Protein AF-A0A484CEA7-F1 (afdb_monomer_lite)

Secondary structure (DSSP, 8-state):
-HHHHHHHSHHHHHHTTTSB-SS-HHHHHHHHHHHHH-TT-HHHHHHHHHHHHHHHTTSTTGGGS-SEEEEEE-TTSPPEEEE----SSHHHHHHHHHHHHHHTS-HHHHHHHHHHHTSSS--TT----EE--TT-EEEEEETTT--EEPPBHHHHHHH--SS-BS----TT-SHHHHHHHHHHHH-HHHHHHSEES--SSHHHHHHHHHHHHHHHHHHHHHTTT----SPBP---

Foldseek 3Di:
DVVVCCVVFVQCVVPVQAAAALAAPLQVVLVVLCVVPPQQCVVSSLVVLQVVLVVPVVDPCQQSRFFKKKWKDFPPDGIFIFTFGRHPDDLRSLLNLLSNLLPPFAVLLSQLLLQCSVVPPPPVPRHSAWEFDPRMDMWMAGSNVRDTDAAAVSCCRRHVGPPHDPDDDRRSRHRSSRRVRRVVVVPVVRVVPTDGPDDPPHVVSSVVSNVVSVVVSCVSCVVVVRHYPSHHDDGD

Radius of gyration: 17.75 Å; chains: 1; bounding box: 38×54×41 Å

pLDDT: mean 88.85, std 10.94, range [44.12, 98.56]

Sequence (236 aa):
MLDYLKDIYPRPFDHYSSQLPKRSPFSCVLDMIVLLTGEENEEEVKKKVQEITSQLRRGRTRPLISSTICVSQIPNSVRYYGVSMSTAGRIPGRIMVAASCLSSWDSNVAGAVMTYYLNNANIPDFDGTIRLPENVRCEAFNILQGTLLLPCRTCGNMFGLRHPTDQEWPYGNCAEVESLSNLFKNVEEVREQARLIVANNMEDNRQRAERSVQTELRRLLRQHNFTWDGNFFTPQ

Organism: Perca flavescens (NCBI:txid8167)

Structure (mmCIF, N/CA/C/O backbone):
data_AF-A0A484CEA7-F1
#
_entry.id   AF-A0A484CEA7-F1
#
loop_
_atom_site.group_PDB
_atom_site.id
_atom_site.type_symbol
_atom_site.label_atom_id
_atom_site.label_alt_id
_atom_site.label_comp_id
_atom_site.label_asym_id
_atom_site.label_entity_id
_atom_site.label_seq_id
_atom_site.pdbx_PDB_ins_code
_atom_site.Cartn_x
_atom_site.Cartn_y
_atom_site.Cartn_z
_atom_site.occupancy
_atom_site.B_iso_or_equiv
_atom_site.auth_seq_id
_atom_site.auth_comp_id
_atom_site.auth_asym_id
_atom_site.auth_atom_id
_atom_site.pdbx_PDB_model_num
ATOM 1 N N . MET A 1 1 ? -4.984 -28.752 -10.024 1.00 78.88 1 MET A N 1
ATOM 2 C CA . MET A 1 1 ? -5.123 -27.462 -9.304 1.00 78.88 1 MET A CA 1
ATOM 3 C C . MET A 1 1 ? -4.671 -26.294 -10.169 1.00 78.88 1 MET A C 1
ATOM 5 O O . MET A 1 1 ? -5.469 -25.396 -10.364 1.00 78.88 1 MET A O 1
ATOM 9 N N . LEU A 1 2 ? -3.449 -26.305 -10.721 1.00 86.38 2 LEU A N 1
ATOM 10 C CA . LEU A 1 2 ? -2.982 -25.220 -11.595 1.00 86.38 2 LEU A CA 1
ATOM 11 C C . LEU A 1 2 ? -3.832 -25.069 -12.866 1.00 86.38 2 LEU A C 1
ATOM 13 O O . LEU A 1 2 ? -4.241 -23.960 -13.176 1.00 86.38 2 LEU A O 1
ATOM 17 N N . ASP A 1 3 ? -4.146 -26.170 -13.553 1.00 90.75 3 ASP A N 1
ATOM 18 C CA . ASP A 1 3 ? -4.941 -26.109 -14.791 1.00 90.75 3 ASP A CA 1
ATOM 19 C C . ASP A 1 3 ? -6.374 -25.630 -14.536 1.00 90.75 3 ASP A C 1
ATOM 21 O O . ASP A 1 3 ? -6.896 -24.820 -15.285 1.00 90.75 3 ASP A O 1
ATOM 25 N N . TYR A 1 4 ? -6.962 -26.029 -13.406 1.00 93.69 4 TYR A N 1
ATOM 26 C CA . TYR A 1 4 ? -8.255 -25.517 -12.943 1.00 93.69 4 TYR A CA 1
ATOM 27 C C . TYR A 1 4 ? -8.219 -24.004 -12.666 1.00 93.69 4 TYR A C 1
ATOM 29 O O . TYR A 1 4 ? -9.132 -23.280 -13.042 1.00 93.69 4 TYR A O 1
ATOM 37 N N . LEU A 1 5 ? -7.150 -23.497 -12.039 1.00 89.44 5 LEU A N 1
ATOM 38 C CA . LEU A 1 5 ? -6.990 -22.056 -11.821 1.00 89.44 5 LEU A CA 1
ATOM 39 C C . LEU A 1 5 ? -6.771 -21.294 -13.130 1.00 89.44 5 LEU A C 1
ATOM 41 O O . LEU A 1 5 ? -7.248 -20.173 -13.241 1.00 89.44 5 LEU A O 1
ATOM 45 N N . LYS A 1 6 ? -6.068 -21.884 -14.103 1.00 91.00 6 LYS A N 1
ATOM 46 C CA . LYS A 1 6 ? -5.910 -21.308 -15.445 1.00 91.00 6 LYS A CA 1
ATOM 47 C C . LYS A 1 6 ? -7.233 -21.229 -16.192 1.00 91.00 6 LYS A C 1
ATOM 49 O O . LYS A 1 6 ? -7.465 -20.244 -16.874 1.00 91.00 6 LYS A O 1
ATOM 54 N N . ASP A 1 7 ? -8.080 -22.238 -16.042 1.00 91.56 7 ASP A N 1
ATOM 55 C CA . ASP A 1 7 ? -9.397 -22.274 -16.674 1.00 91.56 7 ASP A CA 1
ATOM 56 C C . ASP A 1 7 ? -10.331 -21.195 -16.098 1.00 91.56 7 ASP A C 1
ATOM 58 O O . ASP A 1 7 ? -10.970 -20.453 -16.837 1.00 91.56 7 ASP A O 1
ATOM 62 N N . ILE A 1 8 ? -10.341 -21.033 -14.770 1.00 92.56 8 ILE A N 1
ATOM 63 C CA . ILE A 1 8 ? -11.221 -20.064 -14.092 1.00 92.56 8 ILE A CA 1
ATOM 64 C C . ILE A 1 8 ? -10.665 -18.638 -14.124 1.00 92.56 8 ILE A C 1
ATOM 66 O O . ILE A 1 8 ? -11.421 -17.673 -14.231 1.00 92.56 8 ILE A O 1
ATOM 70 N N . TYR A 1 9 ? -9.346 -18.485 -14.019 1.00 89.50 9 TYR A N 1
ATOM 71 C CA . TYR A 1 9 ? -8.665 -17.194 -13.968 1.00 89.50 9 TYR A CA 1
ATOM 72 C C . TYR A 1 9 ? -7.549 -17.131 -15.016 1.00 89.50 9 TYR A C 1
ATOM 74 O O . TYR A 1 9 ? -6.381 -17.025 -14.642 1.00 89.50 9 TYR A O 1
ATOM 82 N N . PRO A 1 10 ? -7.862 -17.170 -16.324 1.00 90.1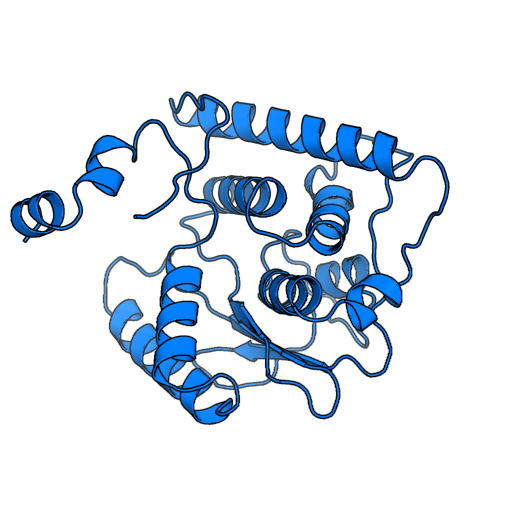2 10 PRO A N 1
ATOM 83 C CA . PRO A 1 10 ? -6.846 -17.247 -17.377 1.00 90.12 10 PRO A CA 1
ATOM 84 C C . PRO A 1 10 ? -5.958 -16.001 -17.435 1.00 90.12 10 PRO A C 1
ATOM 86 O O . PRO A 1 10 ? -4.740 -16.101 -17.556 1.00 90.12 10 PRO A O 1
ATOM 89 N N . ARG A 1 11 ? -6.535 -14.811 -17.228 1.00 90.00 11 ARG A N 1
ATOM 90 C CA . ARG A 1 11 ? -5.837 -13.532 -17.440 1.00 90.00 11 ARG A CA 1
ATOM 91 C C . ARG A 1 11 ? -4.546 -13.348 -16.634 1.00 90.00 11 ARG A C 1
ATOM 93 O O . ARG A 1 11 ? -3.567 -12.896 -17.225 1.00 90.00 11 ARG A O 1
ATOM 100 N N . PRO A 1 12 ? -4.484 -13.654 -15.322 1.00 89.75 12 PRO A N 1
ATOM 101 C CA . PRO A 1 12 ? -3.212 -13.668 -14.606 1.00 89.75 12 PRO A CA 1
ATOM 102 C C . PRO A 1 12 ? -2.142 -14.535 -15.284 1.00 89.75 12 PRO A C 1
ATOM 104 O O . PRO A 1 12 ? -0.986 -14.125 -15.337 1.00 89.75 12 PRO A O 1
ATOM 107 N N . PHE A 1 13 ? -2.506 -15.695 -15.838 1.00 90.44 13 PHE A N 1
ATOM 108 C CA . PHE A 1 13 ? -1.570 -16.588 -16.530 1.00 90.44 13 PHE A CA 1
ATOM 109 C C . PHE A 1 13 ? -1.204 -16.108 -17.937 1.00 90.44 13 PHE A C 1
ATOM 111 O O . PHE A 1 13 ? -0.095 -16.379 -18.386 1.00 90.44 13 PHE A O 1
ATOM 118 N N . ASP A 1 14 ? -2.078 -15.357 -18.598 1.00 90.00 14 ASP A N 1
ATOM 119 C CA . ASP A 1 14 ? -1.782 -14.772 -19.910 1.00 90.00 14 ASP A CA 1
ATOM 120 C C . ASP A 1 14 ? -0.872 -13.539 -19.806 1.00 90.00 14 ASP A C 1
ATOM 122 O O . ASP A 1 14 ? -0.137 -13.215 -20.738 1.00 90.00 14 ASP A O 1
ATOM 126 N N . HIS A 1 15 ? -0.912 -12.834 -18.670 1.00 90.00 15 HIS A N 1
ATOM 127 C CA . HIS A 1 15 ? -0.278 -11.522 -18.522 1.00 90.00 15 HIS A CA 1
ATOM 128 C C . HIS A 1 15 ? 0.873 -11.457 -17.508 1.00 90.00 15 HIS A C 1
ATOM 130 O O . HIS A 1 15 ? 1.551 -10.429 -17.463 1.00 90.00 15 HIS A O 1
ATOM 136 N N . TYR A 1 16 ? 1.149 -12.504 -16.715 1.00 88.19 16 TYR A N 1
ATOM 137 C CA . TYR A 1 16 ? 2.184 -12.441 -15.661 1.00 88.19 16 TYR A CA 1
ATOM 138 C C . TYR A 1 16 ? 3.592 -12.111 -16.176 1.00 88.19 16 TYR A C 1
ATOM 140 O O . TYR A 1 16 ? 4.438 -11.687 -15.391 1.00 88.19 16 TYR A O 1
ATOM 148 N N . SER A 1 17 ? 3.866 -12.327 -17.466 1.00 87.38 17 SER A N 1
ATOM 149 C CA . SER A 1 17 ? 5.155 -12.036 -18.101 1.00 87.38 17 SER A CA 1
ATOM 150 C C . SER A 1 17 ? 5.216 -10.682 -18.816 1.00 87.38 17 SER A C 1
ATOM 152 O O . SER A 1 17 ? 6.280 -10.331 -19.318 1.00 87.38 17 SER A O 1
ATOM 154 N N . SER A 1 18 ? 4.110 -9.933 -18.895 1.00 86.88 18 SER A N 1
ATOM 155 C CA . SER A 1 18 ? 4.044 -8.667 -19.644 1.00 86.88 18 SER A CA 1
ATOM 156 C C . SER A 1 18 ? 3.436 -7.500 -18.863 1.00 86.88 18 SER A C 1
ATOM 158 O O . SER A 1 18 ? 3.807 -6.354 -19.103 1.00 86.88 18 SER A O 1
ATOM 160 N N . GLN A 1 19 ? 2.545 -7.763 -17.903 1.00 91.75 19 GLN A N 1
ATOM 161 C CA . GLN A 1 19 ? 1.882 -6.735 -17.097 1.00 91.75 19 GLN A CA 1
ATOM 162 C C . GLN A 1 19 ? 2.269 -6.843 -15.624 1.00 91.75 19 GLN A C 1
ATOM 164 O O . GLN A 1 19 ? 2.374 -7.935 -15.066 1.00 91.75 19 GLN A O 1
ATOM 169 N N . LEU A 1 20 ? 2.450 -5.692 -14.975 1.00 92.31 20 LEU A N 1
ATOM 170 C CA . LEU A 1 20 ? 2.794 -5.646 -13.555 1.00 92.31 20 LEU A CA 1
ATOM 171 C C . LEU A 1 20 ? 1.555 -5.613 -12.662 1.00 92.31 20 LEU A C 1
ATOM 173 O O . LEU A 1 20 ? 0.608 -4.887 -12.971 1.00 92.31 20 LEU A O 1
ATOM 177 N N . PRO A 1 21 ? 1.563 -6.311 -11.514 1.00 92.06 21 PRO A N 1
ATOM 178 C CA . PRO A 1 21 ? 0.552 -6.093 -10.493 1.00 92.06 21 PRO A CA 1
ATOM 179 C C . PRO A 1 21 ? 0.646 -4.661 -9.948 1.00 92.06 21 PRO A C 1
ATOM 181 O O . PRO A 1 21 ? 1.733 -4.105 -9.802 1.00 92.06 21 PRO A O 1
ATOM 184 N N . LYS A 1 22 ? -0.508 -4.078 -9.614 1.00 92.00 22 LYS A N 1
ATOM 185 C CA . LYS A 1 22 ? -0.603 -2.717 -9.058 1.00 92.00 22 LYS A CA 1
ATOM 186 C C . LYS A 1 22 ? -0.243 -2.638 -7.572 1.00 92.00 22 LYS A C 1
ATOM 188 O O . LYS A 1 22 ? 0.107 -1.576 -7.089 1.00 92.00 22 LYS A O 1
ATOM 193 N N . ARG A 1 23 ? -0.369 -3.752 -6.843 1.00 90.12 23 ARG A N 1
ATOM 194 C CA . ARG A 1 23 ? -0.226 -3.833 -5.380 1.00 90.12 23 ARG A CA 1
ATOM 195 C C . ARG A 1 23 ? 0.172 -5.234 -4.931 1.00 90.12 23 ARG A C 1
ATOM 197 O O . ARG A 1 23 ? 0.165 -6.169 -5.735 1.00 90.12 23 ARG A O 1
ATOM 204 N N . SER A 1 24 ? 0.528 -5.381 -3.656 1.00 90.25 24 SER A N 1
ATOM 205 C CA . SER A 1 24 ? 0.949 -6.672 -3.109 1.00 90.25 24 SER A CA 1
ATOM 206 C C . SER A 1 24 ? -0.204 -7.695 -3.120 1.00 90.25 24 SER A C 1
ATOM 208 O O . SER A 1 24 ? -1.365 -7.309 -2.963 1.00 90.25 24 SER A O 1
ATOM 210 N N . PRO A 1 25 ? 0.072 -9.007 -3.258 1.00 90.06 25 PRO A N 1
ATOM 211 C CA . PRO A 1 25 ? -0.966 -10.031 -3.143 1.00 90.06 25 PRO A CA 1
ATOM 212 C C . PRO A 1 25 ? -1.700 -9.989 -1.797 1.00 90.06 25 PRO A C 1
ATOM 214 O O . PRO A 1 25 ? -2.905 -10.220 -1.745 1.00 90.06 25 PRO A O 1
ATOM 217 N N . PHE A 1 26 ? -0.989 -9.663 -0.713 1.00 94.06 26 PHE A N 1
ATOM 218 C CA . PHE A 1 26 ? -1.575 -9.599 0.623 1.00 94.06 26 PHE A CA 1
ATOM 219 C C . PHE A 1 26 ? -2.547 -8.421 0.779 1.00 94.06 26 PHE A C 1
ATOM 221 O O . PHE A 1 26 ? -3.560 -8.559 1.457 1.00 94.06 26 PHE A O 1
ATOM 228 N N . SER A 1 27 ? -2.307 -7.311 0.076 1.00 95.12 27 SER A N 1
ATOM 229 C CA . SER A 1 27 ? -3.259 -6.199 -0.025 1.00 95.12 27 SER A CA 1
ATOM 230 C C . SER A 1 27 ? -4.588 -6.642 -0.649 1.00 95.12 27 SER A C 1
ATOM 232 O O . SER A 1 27 ? -5.652 -6.281 -0.163 1.00 95.12 27 SER A O 1
ATOM 234 N N . CYS A 1 28 ? -4.561 -7.497 -1.681 1.00 93.44 28 CYS A N 1
ATOM 235 C CA . CYS A 1 28 ? -5.793 -8.063 -2.245 1.00 93.44 28 CYS A CA 1
ATOM 236 C C . CYS A 1 28 ? -6.541 -8.956 -1.243 1.00 93.44 28 CYS A C 1
ATOM 238 O O . CYS A 1 28 ? -7.767 -8.959 -1.224 1.00 93.44 28 CYS A O 1
ATOM 240 N N . VAL A 1 29 ? -5.814 -9.717 -0.419 1.00 94.62 29 VAL A N 1
ATOM 241 C CA . VAL A 1 29 ? -6.416 -10.546 0.638 1.00 94.62 29 VAL A CA 1
ATOM 242 C C . VAL A 1 29 ? -7.063 -9.668 1.711 1.00 94.62 29 VAL A C 1
ATOM 244 O O . VAL A 1 29 ? -8.171 -9.973 2.145 1.00 94.62 29 VAL A O 1
ATOM 247 N N . LEU A 1 30 ? -6.409 -8.571 2.107 1.00 97.50 30 LEU A N 1
ATOM 248 C CA . LEU A 1 30 ? -6.972 -7.605 3.051 1.00 97.50 30 LEU A CA 1
ATOM 249 C C . LEU A 1 30 ? -8.304 -7.044 2.547 1.00 97.50 30 LEU A C 1
ATOM 251 O O . LEU A 1 30 ? -9.278 -7.078 3.292 1.00 97.50 30 LEU A O 1
ATOM 255 N N . ASP A 1 31 ? -8.370 -6.607 1.289 1.00 96.00 31 ASP A N 1
ATOM 256 C CA . ASP A 1 31 ? -9.612 -6.106 0.690 1.00 96.00 31 ASP A CA 1
ATOM 257 C C . ASP A 1 31 ? -10.746 -7.129 0.766 1.00 96.00 31 ASP A C 1
ATOM 259 O O . ASP A 1 31 ? -11.865 -6.784 1.132 1.00 96.00 31 ASP A O 1
ATOM 263 N N . MET A 1 32 ? -10.465 -8.399 0.453 1.00 96.56 32 MET A N 1
ATOM 264 C CA . MET A 1 32 ? -11.467 -9.464 0.547 1.00 96.56 32 MET A CA 1
ATOM 265 C C . MET A 1 32 ? -11.955 -9.648 1.987 1.00 96.56 32 MET A C 1
ATOM 267 O O . MET A 1 32 ? -13.147 -9.843 2.213 1.00 96.56 32 MET A O 1
ATOM 271 N N . ILE A 1 33 ? -11.051 -9.575 2.968 1.00 98.06 33 ILE A N 1
ATOM 272 C CA . ILE A 1 33 ? -11.410 -9.683 4.386 1.00 98.06 33 ILE A CA 1
ATOM 273 C C . ILE A 1 33 ? -12.284 -8.504 4.809 1.00 98.06 33 ILE A C 1
ATOM 275 O O . ILE A 1 33 ? -13.315 -8.733 5.439 1.00 98.06 33 ILE A O 1
ATOM 279 N N . VAL A 1 34 ? -11.897 -7.274 4.465 1.00 98.00 34 VAL A N 1
ATOM 280 C CA . VAL A 1 34 ? -12.663 -6.060 4.783 1.00 98.00 34 VAL A CA 1
ATOM 281 C C . VAL A 1 34 ? -14.044 -6.130 4.133 1.00 98.00 34 VAL A C 1
ATOM 283 O O . VAL A 1 34 ? -15.042 -5.982 4.831 1.00 98.00 34 VAL A O 1
ATOM 286 N N . LEU A 1 35 ? -14.120 -6.483 2.846 1.00 97.38 35 LEU A N 1
ATOM 287 C CA . LEU A 1 35 ? -15.380 -6.629 2.111 1.00 97.38 35 LEU A CA 1
ATOM 288 C C . LEU A 1 35 ? -16.327 -7.653 2.756 1.00 97.38 35 LEU A C 1
ATOM 290 O O . LEU A 1 35 ? -17.522 -7.405 2.864 1.00 97.38 35 LEU A O 1
ATOM 294 N N . LEU A 1 36 ? -15.805 -8.804 3.190 1.00 97.75 36 LEU A N 1
ATOM 295 C CA . LEU A 1 36 ? -16.607 -9.867 3.810 1.00 97.75 36 LEU A CA 1
ATOM 296 C C . LEU A 1 36 ? -16.971 -9.594 5.275 1.00 97.75 36 LEU A C 1
ATOM 298 O O . LEU A 1 36 ? -17.827 -10.283 5.827 1.00 97.75 36 LEU A O 1
ATOM 302 N N . THR A 1 37 ? -16.274 -8.671 5.935 1.00 98.00 37 THR A N 1
ATOM 303 C CA . THR A 1 37 ? -16.400 -8.445 7.384 1.00 98.00 37 THR A CA 1
ATOM 304 C C . THR A 1 37 ? -17.095 -7.132 7.714 1.00 98.00 37 THR A C 1
ATOM 306 O O . THR A 1 37 ? -17.691 -7.040 8.781 1.00 98.00 37 THR A O 1
ATOM 309 N N . GLY A 1 38 ? -17.048 -6.146 6.823 1.00 97.19 38 GLY A N 1
ATOM 310 C CA . GLY A 1 38 ? -17.449 -4.772 7.106 1.00 97.19 38 GLY A CA 1
ATOM 311 C C . GLY A 1 38 ? -16.269 -3.954 7.629 1.00 97.19 38 GLY A C 1
ATOM 312 O O . GLY A 1 38 ? -15.537 -4.373 8.530 1.00 97.19 38 GLY A O 1
ATOM 313 N N . GLU A 1 39 ? -16.077 -2.777 7.043 1.00 96.12 39 GLU A N 1
ATOM 314 C CA . GLU A 1 39 ? -15.002 -1.830 7.362 1.00 96.12 39 GLU A CA 1
ATOM 315 C C . GLU A 1 39 ? -15.170 -1.158 8.733 1.00 96.12 39 GLU A C 1
ATOM 317 O O . GLU A 1 39 ? -14.237 -0.599 9.302 1.00 96.12 39 GLU A O 1
ATOM 322 N N . GLU A 1 40 ? -16.351 -1.243 9.329 1.00 95.69 40 GLU A N 1
ATOM 323 C 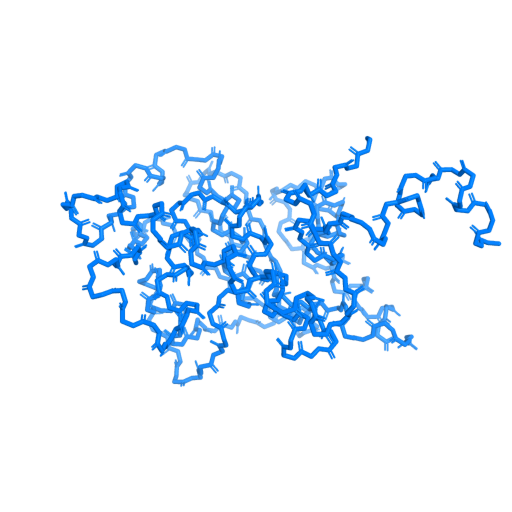CA . GLU A 1 40 ? -16.622 -0.790 10.686 1.00 95.69 40 GLU A CA 1
ATOM 324 C C . GLU A 1 40 ? -16.110 -1.763 11.768 1.00 95.69 40 GLU A C 1
ATOM 326 O O . GLU A 1 40 ? -15.899 -1.351 12.914 1.00 95.69 40 GLU A O 1
ATOM 331 N N . ASN A 1 41 ? -15.843 -3.025 11.416 1.00 96.69 41 ASN A N 1
ATOM 332 C CA . ASN A 1 41 ? -15.558 -4.114 12.356 1.00 96.69 41 ASN A CA 1
ATOM 333 C C . ASN A 1 41 ? -14.047 -4.342 12.563 1.00 96.69 41 ASN A C 1
ATOM 335 O O . ASN A 1 41 ? -13.523 -5.427 12.313 1.00 96.69 41 ASN A O 1
ATOM 339 N N . GLU A 1 42 ? -13.334 -3.313 13.043 1.00 97.12 42 GLU A N 1
ATOM 340 C CA . GLU A 1 42 ? -11.860 -3.281 13.159 1.00 97.12 42 GLU A CA 1
ATOM 341 C C . GLU A 1 42 ? -11.233 -4.514 13.810 1.00 97.12 42 GLU A C 1
ATOM 343 O O . GLU A 1 42 ? -10.297 -5.091 13.255 1.00 97.12 42 GLU A O 1
ATOM 348 N N . GLU A 1 43 ? -11.750 -4.932 14.961 1.00 97.56 43 GLU A N 1
ATOM 349 C CA . GLU A 1 43 ? -11.180 -6.053 15.709 1.00 97.56 43 GLU A CA 1
ATOM 350 C C . GLU A 1 43 ? -11.405 -7.395 15.002 1.00 97.56 43 GLU A C 1
ATOM 352 O O . GLU A 1 43 ? -10.508 -8.238 14.976 1.00 97.56 43 GLU A O 1
ATOM 357 N N . GLU A 1 44 ? -12.549 -7.575 14.337 1.00 98.00 44 GLU A N 1
ATOM 358 C CA . GLU A 1 44 ? -12.827 -8.788 13.564 1.00 98.00 44 GLU A CA 1
ATOM 359 C C . GLU A 1 44 ? -11.989 -8.834 12.275 1.00 98.00 44 GLU A C 1
ATOM 361 O O . GLU A 1 44 ? -11.457 -9.888 11.923 1.00 98.00 44 GLU A O 1
ATOM 366 N N . VAL A 1 45 ? -11.783 -7.690 11.606 1.00 98.38 45 VAL A N 1
ATOM 367 C CA . VAL A 1 45 ? -10.861 -7.584 10.461 1.00 98.38 45 VAL A CA 1
ATOM 368 C C . VAL A 1 45 ? -9.441 -7.960 10.888 1.00 98.38 45 VAL A C 1
ATOM 370 O O . VAL A 1 45 ? -8.824 -8.827 10.264 1.00 98.38 45 VAL A O 1
ATOM 373 N N . LYS A 1 46 ? -8.924 -7.369 11.977 1.00 98.19 46 LYS A N 1
ATOM 374 C CA . LYS A 1 46 ? -7.589 -7.693 12.511 1.00 98.19 46 LYS A CA 1
ATOM 375 C C . LYS A 1 46 ? -7.461 -9.180 12.839 1.00 98.19 46 LYS A C 1
ATOM 377 O O . LYS A 1 46 ? -6.476 -9.808 12.445 1.00 98.19 46 LYS A O 1
ATOM 382 N N . LYS A 1 47 ? -8.468 -9.758 13.498 1.00 97.94 47 LYS A N 1
ATOM 383 C CA . LYS A 1 47 ? -8.500 -11.178 13.860 1.00 97.94 47 LYS A CA 1
ATOM 384 C C . LYS A 1 47 ? -8.464 -12.087 12.628 1.00 97.94 47 LYS A C 1
ATOM 386 O O . LYS A 1 47 ? -7.619 -12.976 12.556 1.00 97.94 47 LYS A O 1
ATOM 391 N N . LYS A 1 48 ? -9.294 -11.838 11.610 1.00 97.81 48 LYS A N 1
ATOM 392 C CA . LYS A 1 48 ? -9.284 -12.633 10.366 1.00 97.81 48 LYS A CA 1
ATOM 393 C C . LYS A 1 48 ? -7.966 -12.512 9.600 1.00 97.81 48 LYS A C 1
ATOM 395 O O . LYS A 1 48 ? -7.453 -13.513 9.093 1.00 97.81 48 LYS A O 1
ATOM 400 N N . VAL A 1 49 ? -7.372 -11.315 9.553 1.00 97.19 49 VAL A N 1
ATOM 401 C CA . VAL A 1 49 ? -6.035 -11.110 8.965 1.00 97.19 49 VAL A CA 1
ATOM 402 C C . VAL A 1 49 ? -4.982 -11.925 9.724 1.00 97.19 49 VAL A C 1
ATOM 404 O O . VAL A 1 49 ? -4.148 -12.585 9.097 1.00 97.19 49 VAL A O 1
ATOM 407 N N . GLN A 1 50 ? -5.032 -11.942 11.059 1.00 96.56 50 GLN A N 1
ATOM 408 C CA . GLN A 1 50 ? -4.137 -12.732 11.911 1.00 96.56 50 GLN A CA 1
ATOM 409 C C . GLN A 1 50 ? -4.303 -14.243 11.692 1.00 96.56 50 GLN A C 1
ATOM 411 O O . GLN A 1 50 ? -3.304 -14.964 11.582 1.00 96.56 50 GLN A O 1
ATOM 416 N N . GLU A 1 51 ? -5.540 -14.734 11.599 1.00 94.81 51 GLU A N 1
ATOM 417 C CA . GLU A 1 51 ? -5.855 -16.145 11.358 1.00 94.81 51 GLU A CA 1
ATOM 418 C C . GLU A 1 51 ? -5.305 -16.615 10.007 1.00 94.81 51 GLU A C 1
ATOM 420 O O . GLU A 1 51 ? -4.550 -17.592 9.951 1.00 94.81 51 GLU A O 1
ATOM 425 N N . ILE A 1 52 ? -5.593 -15.879 8.928 1.00 93.00 52 ILE A N 1
ATOM 426 C CA . ILE A 1 52 ? -5.083 -16.183 7.583 1.00 93.00 52 ILE A CA 1
ATOM 427 C C . ILE A 1 52 ? -3.552 -16.123 7.562 1.00 93.00 52 ILE A C 1
ATOM 429 O O . ILE A 1 52 ? -2.896 -17.041 7.064 1.00 93.00 52 ILE A O 1
ATOM 433 N N . THR A 1 53 ? -2.957 -15.097 8.171 1.00 92.62 53 THR A N 1
ATOM 434 C CA . THR A 1 53 ? -1.496 -14.957 8.286 1.00 92.62 53 THR A CA 1
ATOM 435 C C . THR A 1 53 ? -0.865 -16.157 8.990 1.00 92.62 53 THR A C 1
ATOM 437 O O . THR A 1 53 ? 0.149 -16.696 8.534 1.00 92.62 53 THR A O 1
ATOM 440 N N . SER A 1 54 ? -1.478 -16.619 10.080 1.00 90.81 54 SER A N 1
ATOM 441 C CA . SER A 1 54 ? -0.997 -17.761 10.861 1.00 90.81 54 SER A CA 1
ATOM 442 C C . SER A 1 54 ? -1.055 -19.069 10.071 1.00 90.81 54 SER A C 1
ATOM 444 O O . SER A 1 54 ? -0.149 -19.899 10.187 1.00 90.81 54 SER A O 1
ATOM 446 N N . GLN A 1 55 ? -2.078 -19.244 9.232 1.00 87.88 55 GLN A N 1
ATOM 447 C CA . GLN A 1 55 ? -2.195 -20.395 8.336 1.00 87.88 55 GLN A CA 1
ATOM 448 C C . GLN A 1 55 ? -1.149 -20.339 7.214 1.00 87.88 55 GLN A C 1
ATOM 450 O O . GLN A 1 55 ? -0.435 -21.317 6.984 1.00 87.88 55 GLN A O 1
ATOM 455 N N . LEU A 1 56 ? -0.984 -19.179 6.569 1.00 85.50 56 LEU A N 1
ATOM 456 C CA . LEU A 1 56 ? -0.061 -19.002 5.446 1.00 85.50 56 LEU A CA 1
ATOM 457 C C . LEU A 1 56 ? 1.419 -19.135 5.853 1.00 85.50 56 LEU A C 1
ATOM 459 O O . LEU A 1 56 ? 2.216 -19.688 5.093 1.00 85.50 56 LEU A O 1
ATOM 463 N N . ARG A 1 57 ? 1.816 -18.709 7.066 1.00 78.31 57 ARG A N 1
ATOM 464 C CA . ARG A 1 57 ? 3.219 -18.820 7.542 1.00 78.31 57 ARG A CA 1
ATOM 465 C C . ARG A 1 57 ? 3.727 -20.256 7.687 1.00 78.31 57 ARG A C 1
ATOM 467 O O . ARG A 1 57 ? 4.948 -20.462 7.735 1.00 78.31 57 ARG A O 1
ATOM 474 N N . ARG A 1 58 ? 2.822 -21.236 7.747 1.00 70.69 58 ARG A N 1
ATOM 475 C CA . ARG A 1 58 ? 3.157 -22.668 7.766 1.00 70.69 58 ARG A CA 1
ATOM 476 C C . ARG A 1 58 ? 3.670 -23.165 6.403 1.00 70.69 58 ARG A C 1
ATOM 478 O O . ARG A 1 58 ? 4.258 -24.238 6.346 1.00 70.69 58 ARG A O 1
ATOM 485 N N . GLY A 1 59 ? 3.504 -22.382 5.330 1.00 67.06 59 GLY A N 1
ATOM 486 C CA . GLY A 1 59 ? 3.970 -22.691 3.975 1.00 67.06 59 GLY A CA 1
ATOM 487 C C . GLY A 1 59 ? 5.234 -21.938 3.527 1.00 67.06 59 GLY A C 1
ATOM 488 O O . GLY A 1 59 ? 5.893 -21.236 4.296 1.00 67.06 59 GLY A O 1
ATOM 489 N N . ARG A 1 60 ? 5.572 -22.069 2.234 1.00 67.69 60 ARG A N 1
ATOM 490 C CA . ARG A 1 60 ? 6.725 -21.405 1.580 1.00 67.69 60 ARG A CA 1
ATOM 491 C C . ARG A 1 60 ? 6.456 -19.950 1.154 1.00 67.69 60 ARG A C 1
ATOM 493 O O . ARG A 1 60 ? 7.351 -19.293 0.637 1.00 67.69 60 ARG A O 1
ATOM 500 N N . THR A 1 61 ? 5.252 -19.427 1.383 1.00 68.62 61 THR A N 1
ATOM 501 C CA . THR A 1 61 ? 4.793 -18.094 0.940 1.00 68.62 61 THR A CA 1
ATOM 502 C C . THR A 1 61 ? 5.176 -16.957 1.884 1.00 68.62 61 THR A C 1
ATOM 504 O O . THR A 1 61 ? 4.754 -15.827 1.671 1.00 68.62 61 THR A O 1
ATOM 507 N N . ARG A 1 62 ? 6.005 -17.225 2.904 1.00 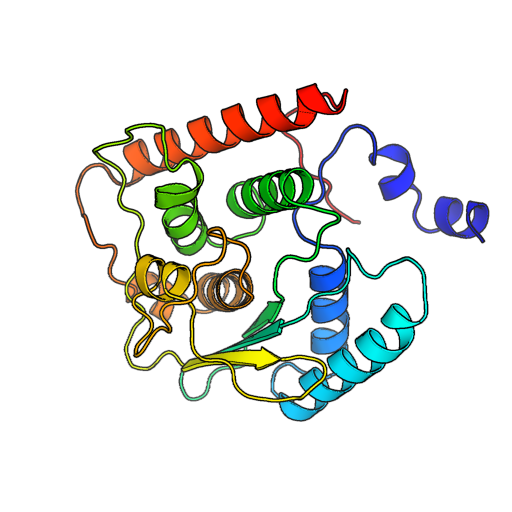76.00 62 ARG A N 1
ATOM 508 C CA . ARG A 1 62 ? 6.428 -16.250 3.927 1.00 76.00 62 ARG A CA 1
ATOM 509 C C . ARG A 1 62 ? 6.795 -14.859 3.399 1.00 76.00 62 ARG A C 1
ATOM 511 O O . ARG A 1 62 ? 6.421 -13.903 4.068 1.00 76.00 62 ARG A O 1
ATOM 518 N N . PRO A 1 63 ? 7.475 -14.704 2.247 1.00 80.75 63 PRO A N 1
ATOM 519 C CA . PRO A 1 63 ? 7.835 -13.374 1.778 1.00 80.75 63 PRO A CA 1
ATOM 520 C C . PRO A 1 63 ? 6.665 -12.548 1.225 1.00 80.75 63 PRO A C 1
ATOM 522 O O . PRO A 1 63 ? 6.824 -11.351 1.052 1.00 80.75 63 PRO A O 1
ATOM 525 N N . LEU A 1 64 ? 5.509 -13.155 0.945 1.00 86.69 64 LEU A N 1
ATOM 526 C CA . LEU A 1 64 ? 4.303 -12.490 0.424 1.00 86.69 64 LEU A CA 1
ATOM 527 C C . LEU A 1 64 ? 3.247 -12.251 1.513 1.00 86.69 64 LEU A C 1
ATOM 529 O O . LEU A 1 64 ? 2.077 -12.036 1.212 1.00 86.69 64 LEU A O 1
ATOM 533 N N . ILE A 1 65 ? 3.644 -12.374 2.779 1.00 90.56 65 ILE A N 1
ATOM 534 C CA . ILE A 1 65 ? 2.771 -12.201 3.934 1.00 90.56 65 ILE A CA 1
ATOM 535 C C . ILE A 1 65 ? 3.208 -10.936 4.657 1.00 90.56 65 ILE A C 1
ATOM 537 O O . ILE A 1 65 ? 4.364 -10.821 5.073 1.00 90.56 65 ILE A O 1
ATOM 541 N N . SER A 1 66 ? 2.291 -9.987 4.804 1.00 93.75 66 SER A N 1
ATOM 542 C CA . SER A 1 66 ? 2.567 -8.746 5.520 1.00 93.75 66 SER A CA 1
ATOM 543 C C . SER A 1 66 ? 2.706 -9.000 7.017 1.00 93.75 66 SER A C 1
ATOM 545 O O . SER A 1 66 ? 2.097 -9.907 7.584 1.00 93.75 66 SER A O 1
ATOM 547 N N . SER A 1 67 ? 3.546 -8.202 7.669 1.00 94.38 67 SER A N 1
ATOM 548 C CA . SER A 1 67 ? 3.766 -8.268 9.120 1.00 94.38 67 SER A CA 1
ATOM 549 C C . SER A 1 67 ? 2.885 -7.296 9.894 1.00 94.38 67 SER A C 1
ATOM 551 O O . SER A 1 67 ? 2.689 -7.466 11.097 1.00 94.38 67 SER A O 1
ATOM 553 N N . THR A 1 68 ? 2.405 -6.260 9.212 1.00 97.25 68 THR A N 1
ATOM 554 C CA . THR A 1 68 ? 1.786 -5.089 9.819 1.00 97.25 68 THR A CA 1
ATOM 555 C C . THR A 1 68 ? 0.520 -4.738 9.060 1.00 97.25 68 THR A C 1
ATOM 557 O O . THR A 1 68 ? 0.514 -4.771 7.829 1.00 97.25 68 THR A O 1
ATOM 560 N N . ILE A 1 69 ? -0.523 -4.385 9.801 1.00 98.38 69 ILE A N 1
ATOM 561 C CA . ILE A 1 69 ? -1.761 -3.787 9.301 1.00 98.38 69 ILE A CA 1
ATOM 562 C C . ILE A 1 69 ? -1.861 -2.375 9.874 1.00 98.38 69 ILE A C 1
ATOM 564 O O . ILE A 1 69 ? -1.480 -2.158 11.019 1.00 98.38 69 ILE A O 1
ATOM 568 N N . CYS A 1 70 ? -2.342 -1.417 9.098 1.00 98.56 70 CYS A N 1
ATOM 569 C CA . CYS A 1 70 ? -2.637 -0.069 9.558 1.00 98.56 70 CYS A CA 1
ATOM 570 C C . CYS A 1 70 ? -4.113 0.241 9.336 1.00 98.56 70 CYS A C 1
ATOM 572 O O . CYS A 1 70 ? -4.719 -0.267 8.391 1.00 98.56 70 CYS A O 1
ATOM 574 N N . VAL A 1 71 ? -4.665 1.040 10.246 1.00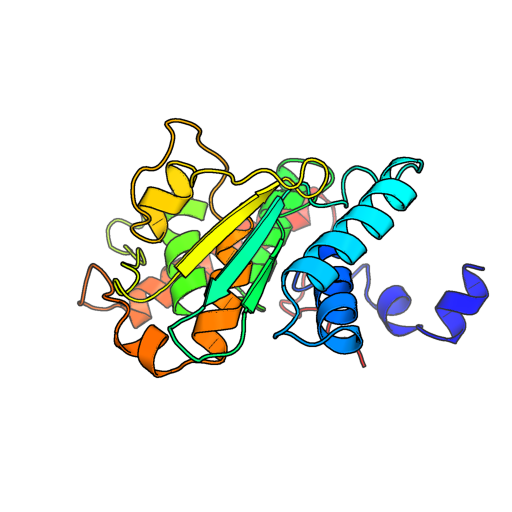 98.38 71 VAL A N 1
ATOM 575 C CA . VAL A 1 71 ? -6.032 1.542 10.207 1.00 98.38 71 VAL A CA 1
ATOM 576 C C . VAL A 1 71 ? -5.986 3.064 10.251 1.00 98.38 71 VAL A C 1
ATOM 578 O O . VAL A 1 71 ? -5.420 3.650 11.180 1.00 98.38 71 VAL A O 1
ATOM 581 N N . SER A 1 72 ? -6.593 3.701 9.254 1.00 98.06 72 SER A N 1
ATOM 582 C CA . SER A 1 72 ? -6.744 5.150 9.165 1.00 98.06 72 SER A CA 1
ATOM 583 C C . SER A 1 72 ? -8.215 5.547 9.162 1.00 98.06 72 SER A C 1
ATOM 585 O O . SER A 1 72 ? -9.046 4.869 8.559 1.00 98.06 72 SER A O 1
ATOM 587 N N . GLN A 1 73 ? -8.552 6.636 9.849 1.00 96.94 73 GLN A N 1
ATOM 588 C CA . GLN A 1 73 ? -9.941 7.055 10.044 1.00 96.94 73 GLN A CA 1
ATOM 589 C C . GLN A 1 73 ? -10.012 8.534 10.451 1.00 96.94 73 GLN A C 1
ATOM 591 O O . GLN A 1 73 ? -9.160 9.005 11.203 1.00 96.94 73 GLN A O 1
ATOM 596 N N . ILE A 1 74 ? -11.057 9.248 10.020 1.00 94.75 74 ILE A N 1
ATOM 597 C CA . ILE A 1 74 ? -11.500 10.505 10.656 1.00 94.75 74 ILE A CA 1
ATOM 598 C C . ILE A 1 74 ? -12.715 10.251 11.563 1.00 94.75 74 ILE A C 1
ATOM 600 O O . ILE A 1 74 ? -13.427 9.261 11.349 1.00 94.75 74 ILE A O 1
ATOM 604 N N . PRO A 1 75 ? -13.008 11.110 12.556 1.00 92.56 75 PRO A N 1
ATOM 605 C CA . PRO A 1 75 ? -14.118 10.893 13.475 1.00 92.56 75 PRO A CA 1
ATOM 606 C C . PRO A 1 75 ? -15.430 10.649 12.724 1.00 92.56 75 PRO A C 1
ATOM 608 O O . PRO A 1 75 ? -15.766 11.384 11.802 1.00 92.56 75 PRO A O 1
ATOM 611 N N . ASN A 1 76 ? -16.165 9.611 13.127 1.00 87.50 76 ASN A N 1
ATOM 612 C CA . ASN A 1 76 ? -17.451 9.209 12.538 1.00 87.50 76 ASN A CA 1
ATOM 613 C C . ASN A 1 76 ? -17.412 8.763 11.061 1.00 87.50 76 ASN A C 1
ATOM 615 O O . ASN A 1 76 ? -18.470 8.590 10.463 1.00 87.50 76 ASN A O 1
ATOM 619 N N . SER A 1 77 ? -16.231 8.542 10.475 1.00 92.25 77 SER A N 1
ATOM 620 C CA . SER A 1 77 ? -16.103 7.878 9.169 1.00 92.25 77 SER A CA 1
ATOM 621 C C . SER A 1 77 ? -15.898 6.373 9.311 1.00 92.25 77 SER A C 1
ATOM 623 O O . SER A 1 77 ? -15.648 5.853 10.401 1.00 92.25 77 SER A O 1
ATOM 625 N N . VAL A 1 78 ? -15.977 5.678 8.186 1.00 94.62 78 VAL A N 1
ATOM 626 C CA . VAL A 1 78 ? -15.554 4.284 8.050 1.00 94.62 78 VAL A CA 1
ATOM 627 C C . VAL A 1 78 ? -14.034 4.162 8.202 1.00 94.62 78 VAL A C 1
ATOM 629 O O . VAL A 1 78 ? -13.314 5.164 8.221 1.00 94.62 78 VAL A O 1
ATOM 632 N N . ARG A 1 79 ? -13.523 2.940 8.361 1.00 97.44 79 ARG A N 1
ATOM 633 C CA . ARG A 1 79 ? -12.085 2.714 8.540 1.00 97.44 79 ARG A CA 1
ATOM 634 C C . ARG A 1 79 ? -11.450 2.276 7.239 1.00 97.44 79 ARG A C 1
ATOM 636 O O . ARG A 1 79 ? -11.952 1.398 6.549 1.00 97.44 79 ARG A O 1
ATOM 643 N N . TYR A 1 80 ? -10.290 2.842 6.965 1.00 98.25 80 TYR A N 1
ATOM 644 C CA . TYR A 1 80 ? -9.482 2.498 5.811 1.00 98.25 80 TYR A CA 1
ATOM 645 C C . TYR A 1 80 ? -8.312 1.655 6.276 1.00 98.25 80 TYR A C 1
ATOM 647 O O . TYR A 1 80 ? -7.655 1.987 7.259 1.00 98.25 80 TYR A O 1
ATOM 655 N N . TYR A 1 81 ? -8.079 0.548 5.582 1.00 98.50 81 TYR A N 1
ATOM 656 C CA . TYR A 1 81 ? -7.067 -0.426 5.958 1.00 98.50 81 TYR A CA 1
ATOM 657 C C . TYR A 1 81 ? -5.924 -0.424 4.952 1.00 98.50 81 TYR A C 1
ATOM 659 O O . TYR A 1 81 ? -6.120 -0.182 3.759 1.00 98.50 81 TYR A O 1
ATOM 667 N N . GLY A 1 82 ? -4.732 -0.747 5.435 1.00 98.12 82 GLY A N 1
ATOM 668 C CA . GLY A 1 82 ? -3.569 -1.030 4.605 1.00 98.12 82 GLY A CA 1
ATOM 669 C C . GLY A 1 82 ? -2.656 -2.047 5.263 1.00 98.12 82 GLY A C 1
ATOM 670 O O . GLY A 1 82 ? -2.722 -2.264 6.473 1.00 98.12 82 GLY A O 1
ATOM 671 N N . VAL A 1 83 ? -1.793 -2.686 4.481 1.00 97.56 83 VAL A N 1
ATOM 672 C CA . VAL A 1 83 ? -0.814 -3.655 4.988 1.00 97.56 83 VAL A CA 1
ATOM 673 C C . VAL A 1 83 ? 0.593 -3.289 4.549 1.00 97.56 83 VAL A C 1
ATOM 675 O O . VAL A 1 83 ? 0.801 -2.634 3.532 1.00 97.56 83 VAL A O 1
ATOM 678 N N . SER A 1 84 ? 1.590 -3.702 5.334 1.00 96.00 84 SER A N 1
ATOM 679 C CA . SER A 1 84 ? 2.984 -3.469 4.961 1.00 96.00 84 SER A CA 1
ATOM 680 C C . SER A 1 84 ? 3.340 -4.233 3.690 1.00 96.00 84 SER A C 1
ATOM 682 O O . SER A 1 84 ? 2.835 -5.327 3.430 1.00 96.00 84 SER A O 1
ATOM 684 N N . MET A 1 85 ? 4.243 -3.671 2.896 1.00 93.25 85 MET A N 1
ATOM 685 C CA . MET A 1 85 ? 4.700 -4.264 1.649 1.00 93.25 85 MET A CA 1
ATOM 686 C C . MET A 1 85 ? 5.429 -5.585 1.922 1.00 93.25 85 MET A C 1
ATOM 688 O O . MET A 1 85 ? 6.532 -5.602 2.473 1.00 93.25 85 MET A O 1
ATOM 692 N N . SER A 1 86 ? 4.831 -6.699 1.504 1.00 89.00 86 SER A N 1
ATOM 693 C CA . SER A 1 86 ? 5.409 -8.037 1.632 1.00 89.00 86 SER A CA 1
ATOM 694 C C . SER A 1 86 ? 5.949 -8.523 0.293 1.00 89.00 86 SER A C 1
ATOM 696 O O . SER A 1 86 ? 5.212 -8.756 -0.666 1.00 89.00 86 SER A O 1
ATOM 698 N N . THR A 1 87 ? 7.274 -8.641 0.206 1.00 88.81 87 THR A N 1
ATOM 699 C CA . THR A 1 87 ? 7.949 -9.126 -1.001 1.00 88.81 87 THR A CA 1
ATOM 700 C C . THR A 1 87 ? 9.155 -10.012 -0.684 1.00 88.81 87 THR A C 1
ATOM 702 O O . THR A 1 87 ? 9.706 -9.992 0.416 1.00 88.81 87 THR A O 1
ATOM 705 N N . ALA A 1 88 ? 9.617 -10.768 -1.686 1.00 85.69 88 ALA A N 1
ATOM 706 C CA . ALA A 1 88 ? 10.759 -11.687 -1.593 1.00 85.69 88 ALA A CA 1
ATOM 707 C C . ALA A 1 88 ? 12.144 -11.022 -1.478 1.00 85.69 88 ALA A C 1
ATOM 709 O O . ALA A 1 88 ? 13.163 -11.687 -1.653 1.00 85.69 88 ALA A O 1
ATOM 710 N N . GLY A 1 89 ? 12.206 -9.722 -1.187 1.00 86.31 89 GLY A N 1
ATOM 711 C CA . GLY A 1 89 ? 13.455 -9.004 -0.970 1.00 86.31 89 GLY A CA 1
ATOM 712 C C . GLY A 1 89 ? 13.387 -7.551 -1.417 1.00 86.31 89 GLY A C 1
ATOM 713 O O . GLY A 1 89 ? 12.360 -7.048 -1.866 1.00 86.31 89 GLY A O 1
ATOM 714 N N . ARG A 1 90 ? 14.531 -6.868 -1.327 1.00 88.12 90 ARG A N 1
ATOM 715 C CA . ARG A 1 90 ? 14.625 -5.422 -1.565 1.00 88.12 90 ARG A CA 1
ATOM 716 C C . ARG A 1 90 ? 14.209 -5.003 -2.979 1.00 88.12 90 ARG A C 1
ATOM 718 O O . ARG A 1 90 ? 13.495 -4.017 -3.114 1.00 88.12 90 ARG A O 1
ATOM 725 N N . ILE A 1 91 ? 14.658 -5.708 -4.023 1.00 91.00 91 ILE A N 1
ATOM 726 C CA . ILE A 1 91 ? 14.350 -5.337 -5.419 1.00 91.00 91 ILE A CA 1
ATOM 727 C C . ILE A 1 91 ? 12.858 -5.531 -5.734 1.00 91.00 91 ILE A C 1
ATOM 729 O O . ILE A 1 91 ? 12.239 -4.553 -6.153 1.00 91.00 91 ILE A O 1
ATOM 733 N N . PRO A 1 92 ? 12.244 -6.704 -5.469 1.00 91.31 92 PRO A N 1
ATOM 734 C CA . PRO A 1 92 ? 10.796 -6.864 -5.589 1.00 91.31 92 PRO A CA 1
ATOM 735 C C . PRO A 1 92 ? 10.001 -5.823 -4.791 1.00 91.31 92 PRO A C 1
ATOM 737 O O . PRO A 1 92 ? 9.041 -5.271 -5.315 1.00 91.31 92 PRO A O 1
ATOM 740 N N . GLY A 1 93 ? 10.433 -5.490 -3.568 1.00 91.81 93 GLY A N 1
ATOM 741 C CA . GLY A 1 93 ? 9.816 -4.436 -2.757 1.00 91.81 93 GLY A CA 1
ATOM 742 C C . GLY A 1 93 ? 9.826 -3.078 -3.451 1.00 91.81 93 GLY A C 1
ATOM 743 O O . GLY A 1 93 ? 8.789 -2.435 -3.559 1.00 91.81 93 GLY A O 1
ATOM 744 N N . ARG A 1 94 ? 10.975 -2.674 -4.004 1.00 92.94 94 ARG A N 1
ATOM 745 C CA . ARG A 1 94 ? 11.095 -1.424 -4.772 1.00 92.94 94 ARG A CA 1
ATOM 746 C C . ARG A 1 94 ? 10.220 -1.425 -6.027 1.00 92.94 94 ARG A C 1
ATOM 748 O O . ARG A 1 94 ? 9.553 -0.431 -6.286 1.00 92.94 94 ARG A O 1
ATOM 755 N N . ILE A 1 95 ? 10.181 -2.537 -6.767 1.00 94.31 95 ILE A N 1
ATOM 756 C CA . ILE A 1 95 ? 9.295 -2.696 -7.932 1.00 94.31 95 ILE A CA 1
ATOM 757 C C . ILE A 1 95 ? 7.836 -2.496 -7.517 1.00 94.31 95 ILE A C 1
ATOM 759 O O . ILE A 1 95 ? 7.133 -1.719 -8.155 1.00 94.31 95 ILE A O 1
ATOM 763 N N . MET A 1 96 ? 7.399 -3.145 -6.434 1.00 94.50 96 MET A N 1
ATOM 764 C CA . MET A 1 96 ? 6.021 -3.035 -5.962 1.00 94.50 96 MET A CA 1
ATOM 765 C C . MET A 1 96 ? 5.682 -1.637 -5.454 1.00 94.50 96 MET A C 1
ATOM 767 O O . MET A 1 96 ? 4.624 -1.132 -5.796 1.00 94.50 96 MET A O 1
ATOM 771 N N . VAL A 1 97 ? 6.573 -0.978 -4.708 1.00 95.12 97 VAL A N 1
ATOM 772 C CA . VAL A 1 97 ? 6.374 0.418 -4.286 1.00 95.12 97 VAL A CA 1
ATOM 773 C C . VAL A 1 97 ? 6.242 1.341 -5.498 1.00 95.12 97 VAL A C 1
ATOM 775 O O . VAL A 1 97 ? 5.308 2.134 -5.560 1.00 95.12 97 VAL A O 1
ATOM 778 N N . ALA A 1 98 ? 7.128 1.218 -6.492 1.00 95.00 98 ALA A N 1
ATOM 779 C CA . ALA A 1 98 ? 7.045 2.017 -7.712 1.00 95.00 98 ALA A CA 1
ATOM 780 C C . ALA A 1 98 ? 5.756 1.740 -8.501 1.00 95.00 98 ALA A C 1
ATOM 782 O O . ALA A 1 98 ? 5.119 2.679 -8.973 1.00 95.00 98 ALA A O 1
ATOM 783 N N . ALA A 1 99 ? 5.351 0.473 -8.617 1.00 95.44 99 ALA A N 1
ATOM 784 C CA . ALA A 1 99 ? 4.094 0.097 -9.253 1.00 95.44 99 ALA A CA 1
ATOM 785 C C . ALA A 1 99 ? 2.888 0.695 -8.514 1.00 95.44 99 ALA A C 1
ATOM 787 O O . ALA A 1 99 ? 2.021 1.285 -9.158 1.00 95.44 99 ALA A O 1
ATOM 788 N N . SER A 1 100 ? 2.864 0.625 -7.180 1.00 95.88 100 SER A N 1
ATOM 789 C CA . SER A 1 100 ? 1.798 1.210 -6.368 1.00 95.88 100 SER A CA 1
ATOM 790 C C . SER A 1 100 ? 1.726 2.728 -6.526 1.00 95.88 100 SER A C 1
ATOM 792 O O . SER A 1 100 ? 0.644 3.261 -6.761 1.00 95.88 100 SER A O 1
ATOM 794 N N . CYS A 1 101 ? 2.869 3.417 -6.475 1.00 95.00 101 CYS A N 1
ATOM 795 C CA . CYS A 1 101 ? 2.978 4.859 -6.702 1.00 95.00 101 CYS A CA 1
ATOM 796 C C . CYS A 1 101 ? 2.422 5.300 -8.066 1.00 95.00 101 CYS A C 1
ATOM 798 O O . CYS A 1 101 ? 1.788 6.343 -8.158 1.00 95.00 101 CYS A O 1
ATOM 800 N N . LEU A 1 102 ? 2.670 4.520 -9.122 1.00 95.25 102 LEU A N 1
ATOM 801 C CA . LEU A 1 102 ? 2.292 4.853 -10.501 1.00 95.25 102 LEU A CA 1
ATOM 802 C C . LEU A 1 102 ? 0.889 4.371 -10.899 1.00 95.25 102 LEU A C 1
ATOM 804 O O . LEU A 1 102 ? 0.485 4.581 -12.041 1.00 95.25 102 LEU A O 1
ATOM 808 N N . SER A 1 103 ? 0.173 3.659 -10.023 1.00 94.44 103 SER A N 1
ATOM 809 C CA . SER A 1 103 ? -1.088 3.022 -10.420 1.00 94.44 103 SER A CA 1
ATOM 810 C C . SER A 1 103 ? -2.164 2.994 -9.349 1.00 94.44 103 SER A C 1
ATOM 812 O O . SER A 1 103 ? -3.310 3.324 -9.643 1.00 94.44 103 SER A O 1
ATOM 814 N N . SER A 1 104 ? -1.842 2.543 -8.135 1.00 93.38 104 SER A N 1
ATOM 815 C CA . SER A 1 104 ? -2.857 2.249 -7.132 1.00 93.38 104 SER A CA 1
ATOM 816 C C . SER A 1 104 ? -2.960 3.302 -6.059 1.00 93.38 104 SER A C 1
ATOM 818 O O . SER A 1 104 ? -4.035 3.421 -5.500 1.00 93.38 104 SER A O 1
ATOM 820 N N . TRP A 1 105 ? -1.886 3.986 -5.674 1.00 96.00 105 TRP A N 1
ATOM 821 C CA . TRP A 1 105 ? -1.951 4.891 -4.534 1.00 96.00 105 TRP A CA 1
ATOM 822 C C . TRP A 1 105 ? -2.545 6.252 -4.891 1.00 96.00 105 TRP A C 1
ATOM 824 O O . TRP A 1 105 ? -2.410 6.709 -6.022 1.00 96.00 105 TRP A O 1
ATOM 834 N N . ASP A 1 106 ? -3.210 6.878 -3.913 1.00 95.00 106 ASP A N 1
ATOM 835 C CA . ASP A 1 106 ? -3.638 8.270 -3.998 1.00 95.00 106 ASP A CA 1
ATOM 836 C C . ASP A 1 106 ? -2.478 9.163 -4.434 1.00 95.00 106 ASP A C 1
ATOM 838 O O . ASP A 1 106 ? -1.321 8.947 -4.057 1.00 95.00 106 ASP A O 1
ATOM 842 N N . SER A 1 107 ? -2.807 10.187 -5.209 1.00 91.31 107 SER A N 1
ATOM 843 C CA . SER A 1 107 ? -1.837 11.060 -5.830 1.00 91.31 107 SER A CA 1
ATOM 844 C C . SER A 1 107 ? -0.937 11.746 -4.792 1.00 91.31 107 SER A C 1
ATOM 846 O O . SER A 1 107 ? 0.279 11.817 -4.995 1.00 91.31 107 SER A O 1
ATOM 848 N N . ASN A 1 108 ? -1.477 12.225 -3.673 1.00 90.06 108 ASN A N 1
ATOM 849 C CA . ASN A 1 108 ? -0.704 12.945 -2.658 1.00 90.06 108 ASN A CA 1
ATOM 850 C C . ASN A 1 108 ? 0.188 11.984 -1.870 1.00 90.06 108 ASN A C 1
ATOM 852 O O . ASN A 1 108 ? 1.378 12.245 -1.691 1.00 90.06 108 ASN A O 1
ATOM 856 N N . VAL A 1 109 ? -0.352 10.825 -1.491 1.00 93.62 109 VAL A N 1
ATOM 857 C CA . VAL A 1 109 ? 0.415 9.777 -0.800 1.00 93.62 109 VAL A CA 1
ATOM 858 C C . VAL A 1 109 ? 1.548 9.245 -1.680 1.00 93.62 109 VAL A C 1
ATOM 860 O O . VAL A 1 109 ? 2.684 9.112 -1.223 1.00 93.62 109 VAL A O 1
ATOM 863 N N . ALA A 1 110 ? 1.272 8.990 -2.961 1.00 93.38 110 ALA A N 1
ATOM 864 C CA . ALA A 1 110 ? 2.282 8.578 -3.926 1.00 93.38 110 ALA A CA 1
ATOM 865 C C . ALA A 1 110 ? 3.368 9.653 -4.087 1.00 93.38 110 ALA A C 1
ATOM 867 O O . ALA A 1 110 ? 4.550 9.321 -4.079 1.00 93.38 110 ALA A O 1
ATOM 868 N N . GLY A 1 111 ? 2.992 10.935 -4.146 1.00 89.50 111 GLY A N 1
ATOM 869 C CA . GLY A 1 111 ? 3.934 12.057 -4.180 1.00 89.50 111 GLY A CA 1
ATOM 870 C C . GLY A 1 111 ? 4.876 12.086 -2.969 1.00 89.50 111 GLY A C 1
ATOM 871 O O . GLY A 1 111 ? 6.095 12.179 -3.139 1.00 89.50 111 GLY A O 1
ATOM 872 N N . ALA A 1 112 ? 4.343 11.909 -1.758 1.00 90.31 112 ALA A N 1
ATOM 873 C CA . ALA A 1 112 ? 5.150 11.824 -0.538 1.00 90.31 112 ALA A CA 1
ATOM 874 C C . ALA A 1 112 ? 6.167 10.673 -0.602 1.00 90.31 112 ALA A C 1
ATOM 876 O O . ALA A 1 112 ? 7.343 10.855 -0.291 1.00 90.31 112 ALA A O 1
ATOM 877 N N . VAL A 1 113 ? 5.756 9.496 -1.087 1.00 92.31 113 VAL A N 1
ATOM 878 C CA . VAL A 1 113 ? 6.675 8.360 -1.258 1.00 92.31 113 VAL A CA 1
ATOM 879 C C . VAL A 1 113 ? 7.726 8.648 -2.333 1.00 92.31 113 VAL A C 1
ATOM 881 O O . VAL A 1 113 ? 8.913 8.400 -2.113 1.00 92.31 113 VAL A O 1
ATOM 884 N N . MET A 1 114 ? 7.321 9.181 -3.490 1.00 89.00 114 MET A N 1
ATOM 885 C CA . MET A 1 114 ? 8.219 9.457 -4.619 1.00 89.00 114 MET A CA 1
ATOM 886 C C . MET A 1 114 ? 9.309 10.480 -4.278 1.00 89.00 114 MET A C 1
ATOM 888 O O . MET A 1 114 ? 10.418 10.351 -4.795 1.00 89.00 114 MET A O 1
ATOM 892 N N . THR A 1 115 ? 9.018 11.426 -3.377 1.00 82.75 115 THR A N 1
ATOM 893 C CA . THR A 1 115 ? 9.972 12.424 -2.849 1.00 82.75 115 THR A CA 1
ATOM 894 C C . THR A 1 115 ? 11.258 11.768 -2.352 1.00 82.75 115 THR A C 1
ATOM 896 O O . THR A 1 115 ? 12.360 12.204 -2.673 1.00 82.75 115 THR A O 1
ATOM 899 N N . TYR A 1 116 ? 11.124 10.655 -1.633 1.00 79.56 116 TYR A N 1
ATOM 900 C CA . TYR A 1 116 ? 12.252 9.969 -1.008 1.00 79.56 116 TYR A CA 1
ATOM 901 C C . TYR A 1 116 ? 12.638 8.659 -1.701 1.00 79.56 116 TYR A C 1
ATOM 903 O O . TYR A 1 116 ? 13.728 8.130 -1.480 1.00 79.56 116 TYR A O 1
ATOM 911 N N . TYR A 1 117 ? 11.770 8.123 -2.562 1.00 74.44 117 TYR A N 1
ATOM 912 C CA . TYR A 1 117 ? 11.972 6.833 -3.226 1.00 74.44 117 TYR A CA 1
ATOM 913 C C . TYR A 1 117 ? 13.285 6.761 -4.021 1.00 74.44 117 TYR A C 1
ATOM 915 O O . TYR A 1 117 ? 13.927 5.706 -4.081 1.00 74.44 117 TYR A O 1
ATOM 923 N N . LEU A 1 118 ? 13.697 7.876 -4.632 1.00 68.56 118 LEU A N 1
ATOM 924 C CA . LEU A 1 118 ? 14.899 7.921 -5.461 1.00 68.56 118 LEU A CA 1
ATOM 925 C C . LEU A 1 118 ? 16.184 8.164 -4.670 1.00 68.56 118 LEU A C 1
ATOM 927 O O . LEU A 1 118 ? 17.229 7.852 -5.230 1.00 68.56 118 LEU A O 1
ATOM 931 N N . ASN A 1 119 ? 16.099 8.673 -3.429 1.00 60.62 119 ASN A N 1
ATOM 932 C CA . ASN A 1 119 ? 17.120 8.939 -2.385 1.00 60.62 119 ASN A CA 1
ATOM 933 C C . ASN A 1 119 ? 18.553 9.382 -2.797 1.00 60.62 119 ASN A C 1
ATOM 935 O O . ASN A 1 119 ? 19.393 9.566 -1.930 1.00 60.62 119 ASN A O 1
ATOM 939 N N . ASN A 1 120 ? 18.833 9.556 -4.090 1.00 49.69 120 ASN A N 1
ATOM 940 C CA . ASN A 1 120 ? 20.134 9.768 -4.736 1.00 49.69 120 ASN A CA 1
ATOM 941 C C . ASN A 1 120 ? 20.010 10.588 -6.037 1.00 49.69 120 ASN A C 1
ATOM 943 O O . ASN A 1 120 ? 21.015 11.061 -6.564 1.00 49.69 120 ASN A O 1
ATOM 947 N N . ALA A 1 121 ? 18.806 10.732 -6.600 1.00 50.56 121 ALA A N 1
ATOM 948 C CA . ALA A 1 121 ? 18.567 11.663 -7.692 1.00 50.56 121 ALA A CA 1
ATOM 949 C C . ALA A 1 121 ? 18.153 12.985 -7.053 1.00 50.56 121 ALA A C 1
ATOM 951 O O . ALA A 1 121 ? 17.049 13.080 -6.527 1.00 50.56 121 ALA A O 1
ATOM 952 N N . ASN A 1 122 ? 19.050 13.971 -7.060 1.00 44.12 122 ASN A N 1
ATOM 953 C CA . ASN A 1 122 ? 18.720 15.362 -6.773 1.00 44.12 122 ASN A CA 1
ATOM 954 C C . ASN A 1 122 ? 17.534 15.770 -7.664 1.00 44.12 122 ASN A C 1
ATOM 956 O O . ASN A 1 122 ? 17.733 16.201 -8.799 1.00 44.12 122 ASN A O 1
ATOM 960 N N . ILE A 1 123 ? 16.307 15.629 -7.166 1.00 55.38 123 ILE A N 1
ATOM 961 C CA . ILE A 1 123 ? 15.168 16.418 -7.620 1.00 55.38 123 ILE A CA 1
ATOM 962 C C . ILE A 1 123 ? 15.053 17.521 -6.565 1.00 55.38 123 ILE A C 1
ATOM 964 O O . ILE A 1 123 ? 14.238 17.391 -5.657 1.00 55.38 123 ILE A O 1
ATOM 968 N N . PRO A 1 124 ? 15.920 18.555 -6.607 1.00 53.78 124 PRO A N 1
ATOM 969 C CA . PRO A 1 124 ? 16.007 19.572 -5.555 1.00 53.78 124 PRO A CA 1
ATOM 970 C C . PRO A 1 124 ? 14.692 20.339 -5.339 1.00 53.78 124 PRO A C 1
ATOM 972 O O . PRO A 1 124 ? 14.558 21.033 -4.338 1.00 53.78 124 PRO A O 1
ATOM 975 N N . ASP A 1 125 ? 13.717 20.164 -6.237 1.00 60.25 125 ASP A N 1
ATOM 976 C CA . ASP A 1 125 ? 12.499 20.964 -6.298 1.00 60.25 125 ASP A CA 1
ATOM 977 C C . ASP A 1 125 ? 11.205 20.180 -5.996 1.00 60.25 125 ASP A C 1
ATOM 979 O O . ASP A 1 125 ? 10.126 20.767 -6.061 1.00 60.25 125 ASP A O 1
ATOM 983 N N . PHE A 1 126 ? 11.254 18.872 -5.692 1.00 64.69 126 PHE A N 1
ATOM 984 C CA . PHE A 1 126 ? 10.042 18.111 -5.340 1.00 64.69 126 PHE A CA 1
ATOM 985 C C . PHE A 1 126 ? 10.067 17.640 -3.888 1.00 64.69 126 PHE A C 1
ATOM 987 O O . PHE A 1 126 ? 10.746 16.672 -3.559 1.00 64.69 126 PHE A O 1
ATOM 994 N N . ASP A 1 127 ? 9.267 18.302 -3.053 1.00 73.56 127 ASP A N 1
ATOM 995 C CA . ASP A 1 127 ? 8.897 17.835 -1.720 1.00 73.56 127 ASP A CA 1
ATOM 996 C C . ASP A 1 127 ? 7.381 17.614 -1.668 1.00 73.56 127 ASP A C 1
ATOM 998 O O . ASP A 1 127 ? 6.590 18.533 -1.452 1.00 73.56 127 ASP A O 1
ATOM 1002 N N . GLY A 1 128 ? 6.976 16.375 -1.935 1.00 72.88 128 GLY A N 1
ATOM 1003 C CA . GLY A 1 128 ? 5.598 15.905 -1.852 1.00 72.88 128 GLY A CA 1
ATOM 1004 C C . GLY A 1 128 ? 5.184 15.477 -0.446 1.00 72.88 128 GLY A C 1
ATOM 1005 O O . GLY A 1 128 ? 4.137 14.849 -0.306 1.00 72.88 128 GLY A O 1
ATOM 1006 N N . THR A 1 129 ? 5.992 15.758 0.581 1.00 85.19 129 THR A N 1
ATOM 1007 C CA . THR A 1 129 ? 5.653 15.457 1.973 1.00 85.19 129 THR A CA 1
ATOM 1008 C C . THR A 1 129 ? 4.319 16.092 2.351 1.00 85.19 129 THR A C 1
ATOM 1010 O O . THR A 1 129 ? 4.063 17.270 2.077 1.00 85.19 129 THR A O 1
ATOM 1013 N N . ILE A 1 130 ? 3.476 15.308 3.021 1.00 87.25 130 ILE A N 1
ATOM 1014 C CA . ILE A 1 130 ? 2.166 15.749 3.491 1.00 87.25 130 ILE A CA 1
ATOM 1015 C C . ILE A 1 130 ? 2.158 15.832 5.009 1.00 87.25 130 ILE A C 1
ATOM 1017 O O . ILE A 1 130 ? 2.797 15.041 5.701 1.00 87.25 130 ILE A O 1
ATOM 1021 N N . ARG A 1 131 ? 1.395 16.780 5.550 1.00 88.69 131 ARG A N 1
ATOM 1022 C CA . ARG A 1 131 ? 1.037 16.778 6.971 1.00 88.69 131 ARG A CA 1
ATOM 1023 C C . ARG A 1 131 ? -0.406 16.344 7.112 1.00 88.69 131 ARG A C 1
ATOM 1025 O O . ARG A 1 131 ? -1.295 17.016 6.588 1.00 88.69 131 ARG A O 1
ATOM 1032 N N . LEU A 1 132 ? -0.625 15.241 7.822 1.00 91.44 132 LEU A N 1
ATOM 1033 C CA . LEU A 1 132 ? -1.978 14.792 8.122 1.00 91.44 132 LEU A CA 1
ATOM 1034 C C . LEU A 1 132 ? -2.708 15.805 9.021 1.00 91.44 132 LEU A C 1
ATOM 1036 O O . LEU A 1 132 ? -2.102 16.332 9.962 1.00 91.44 132 LEU A O 1
ATOM 1040 N N . PRO A 1 133 ? -4.001 16.065 8.760 1.00 89.75 133 PRO A N 1
ATOM 1041 C CA . PRO A 1 133 ? -4.862 16.797 9.682 1.00 89.75 133 PRO A CA 1
ATOM 1042 C C . PRO A 1 133 ? -4.898 16.146 11.074 1.00 89.75 133 PRO A C 1
ATOM 1044 O O . PRO A 1 133 ? -4.802 14.927 11.204 1.00 89.75 133 PRO A O 1
ATOM 1047 N N . GLU A 1 134 ? -5.057 16.949 12.130 1.00 88.25 134 GLU A N 1
ATOM 1048 C CA . GLU A 1 134 ? -4.972 16.460 13.520 1.00 88.25 134 GLU A CA 1
ATOM 1049 C C . GLU A 1 134 ? -6.081 15.472 13.902 1.00 88.25 134 GLU A C 1
ATOM 1051 O O . GLU A 1 134 ? -5.906 14.668 14.814 1.00 88.25 134 GLU A O 1
ATOM 1056 N N . ASN A 1 135 ? -7.218 15.529 13.211 1.00 90.75 135 ASN A N 1
ATOM 1057 C CA . ASN A 1 135 ? -8.346 14.624 13.401 1.00 90.75 135 ASN A CA 1
ATOM 1058 C C . ASN A 1 135 ? -8.154 13.265 12.704 1.00 90.75 135 ASN A C 1
ATOM 1060 O O . ASN A 1 135 ? -8.964 12.368 12.924 1.00 90.75 135 ASN A O 1
ATOM 1064 N N . VAL A 1 136 ? -7.116 13.077 11.883 1.00 94.75 136 VAL A N 1
ATOM 1065 C CA . VAL A 1 136 ? -6.842 11.782 11.247 1.00 94.75 136 VAL A CA 1
ATOM 1066 C C . VAL A 1 136 ? -6.141 10.853 12.237 1.00 94.75 136 VAL A C 1
ATOM 1068 O O . VAL A 1 136 ? -4.992 11.069 12.624 1.00 94.75 136 VAL A O 1
ATOM 1071 N N . ARG A 1 137 ? -6.811 9.755 12.593 1.00 95.94 137 ARG A N 1
ATOM 1072 C CA . ARG A 1 137 ? -6.193 8.591 13.237 1.00 95.94 137 ARG A CA 1
ATOM 1073 C C . ARG A 1 137 ? -5.448 7.783 12.177 1.00 95.94 137 ARG A C 1
ATOM 1075 O O . ARG A 1 137 ? -5.985 7.542 11.099 1.00 95.94 137 ARG A O 1
ATOM 1082 N N . CYS A 1 138 ? -4.231 7.344 12.488 1.00 97.06 138 CYS A N 1
ATOM 1083 C CA . CYS A 1 138 ? -3.441 6.431 11.662 1.00 97.06 138 CYS A CA 1
ATOM 1084 C C . CYS A 1 138 ? -2.587 5.553 12.581 1.00 97.06 138 CYS A C 1
ATOM 1086 O O . CYS A 1 138 ? -1.592 6.014 13.138 1.00 97.06 138 CYS A O 1
ATOM 1088 N N . GLU A 1 139 ? -3.011 4.308 12.787 1.00 97.44 139 GLU A N 1
ATOM 1089 C CA . GLU A 1 139 ? -2.398 3.401 13.760 1.00 97.44 139 GLU A CA 1
ATOM 1090 C C . GLU A 1 139 ? -2.011 2.084 13.103 1.00 97.44 139 GLU A C 1
ATOM 1092 O O . GLU A 1 139 ? -2.814 1.468 12.402 1.00 97.44 139 GLU A O 1
ATOM 1097 N N . ALA A 1 140 ? -0.772 1.652 13.327 1.00 97.88 140 ALA A N 1
ATOM 1098 C CA . ALA A 1 140 ? -0.245 0.398 12.816 1.00 97.88 140 ALA A CA 1
ATOM 1099 C C . ALA A 1 140 ? -0.199 -0.663 13.919 1.00 97.88 140 ALA A C 1
ATOM 1101 O O . ALA A 1 140 ? 0.091 -0.369 15.075 1.00 97.88 140 ALA A O 1
ATOM 1102 N N . PHE A 1 141 ? -0.439 -1.918 13.554 1.00 98.12 141 PHE A N 1
ATOM 1103 C CA . PHE A 1 141 ? -0.454 -3.059 14.458 1.00 98.12 141 PHE A CA 1
ATOM 1104 C C . PHE A 1 141 ? 0.355 -4.207 13.870 1.00 98.12 141 PHE A C 1
ATOM 1106 O O . PHE A 1 141 ? 0.264 -4.509 12.676 1.00 98.12 141 PHE A O 1
ATOM 1113 N N .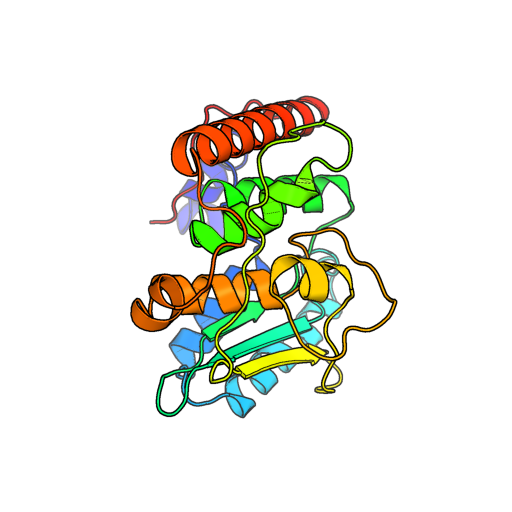 ASN A 1 142 ? 1.122 -4.896 14.712 1.00 97.50 142 ASN A N 1
ATOM 1114 C CA . ASN A 1 142 ? 1.715 -6.170 14.336 1.00 97.50 142 ASN A CA 1
ATOM 1115 C C . ASN A 1 142 ? 0.594 -7.197 14.139 1.00 97.50 142 ASN A C 1
ATOM 1117 O O . ASN A 1 142 ? -0.157 -7.472 15.069 1.00 97.50 142 ASN A O 1
ATOM 1121 N N . ILE A 1 143 ? 0.504 -7.801 12.955 1.00 96.94 143 ILE A N 1
ATOM 1122 C CA . ILE A 1 143 ? -0.600 -8.709 12.610 1.00 96.94 143 ILE A CA 1
ATOM 1123 C C . ILE A 1 143 ? -0.664 -9.919 13.545 1.00 96.94 143 ILE A C 1
ATOM 1125 O O . ILE A 1 143 ? -1.744 -10.375 13.897 1.00 96.94 143 ILE A O 1
ATOM 1129 N N . LEU A 1 144 ? 0.483 -10.468 13.945 1.00 94.06 144 LEU A N 1
ATOM 1130 C CA . LEU A 1 144 ? 0.510 -11.697 14.735 1.00 94.06 144 LEU A CA 1
ATOM 1131 C C . LEU A 1 144 ? 0.390 -11.461 16.228 1.00 94.06 144 LEU A C 1
ATOM 1133 O O . LEU A 1 144 ? -0.171 -12.301 16.922 1.00 94.06 144 LEU A O 1
ATOM 1137 N N . GLN A 1 145 ? 0.958 -10.365 16.715 1.00 94.75 145 GLN A N 1
ATOM 1138 C CA . GLN A 1 145 ? 0.942 -10.033 18.135 1.00 94.75 145 GLN A CA 1
ATOM 1139 C C . GLN A 1 145 ? -0.279 -9.187 18.512 1.00 94.75 145 GLN A C 1
ATOM 1141 O O . GLN A 1 145 ? -0.609 -9.109 19.688 1.00 94.75 145 GLN A O 1
ATOM 1146 N N . GLY A 1 146 ? -0.924 -8.532 17.541 1.00 94.25 146 GLY A N 1
ATOM 1147 C CA . GLY A 1 146 ? -1.989 -7.553 17.776 1.00 94.25 146 GLY A CA 1
ATOM 1148 C C . GLY A 1 146 ? -1.500 -6.263 18.445 1.00 94.25 146 GLY A C 1
ATOM 1149 O O . GLY A 1 146 ? -2.303 -5.412 18.811 1.00 94.25 146 GLY A O 1
ATOM 1150 N N . THR A 1 147 ? -0.189 -6.108 18.634 1.00 96.69 147 THR A N 1
ATOM 1151 C CA . THR A 1 147 ? 0.403 -4.991 19.371 1.00 96.69 147 THR A CA 1
ATOM 1152 C C . THR A 1 147 ? 0.469 -3.735 18.516 1.00 96.69 147 THR A C 1
ATOM 1154 O O . THR A 1 147 ? 0.826 -3.798 17.339 1.00 96.69 147 THR A O 1
ATOM 1157 N N . LEU A 1 148 ? 0.156 -2.589 19.126 1.00 97.00 148 LEU A N 1
ATOM 1158 C CA . LEU A 1 148 ? 0.329 -1.275 18.510 1.00 97.00 148 LEU A CA 1
ATOM 1159 C C . LEU A 1 148 ? 1.812 -1.032 18.192 1.00 97.00 148 LEU A C 1
ATOM 1161 O O . LEU A 1 148 ? 2.692 -1.317 19.007 1.00 97.00 148 LEU A O 1
ATOM 1165 N N . LEU A 1 149 ? 2.074 -0.483 17.012 1.00 96.56 149 LEU A N 1
ATOM 1166 C CA . LEU A 1 149 ? 3.392 -0.092 16.537 1.00 96.56 149 LEU A CA 1
ATOM 1167 C C . LEU A 1 149 ? 3.424 1.421 16.343 1.00 96.56 149 LEU A C 1
ATOM 1169 O O . LEU A 1 149 ? 2.569 1.994 15.670 1.00 96.56 149 LEU A O 1
ATOM 1173 N N . LEU A 1 150 ? 4.442 2.056 16.920 1.00 96.38 150 LEU A N 1
ATOM 1174 C CA . LEU A 1 150 ? 4.726 3.460 16.656 1.00 96.38 150 LEU A CA 1
ATOM 1175 C C . LEU A 1 150 ? 5.212 3.637 15.209 1.00 96.38 150 LEU A C 1
ATOM 1177 O O . LEU A 1 150 ? 5.897 2.748 14.684 1.00 96.38 150 LEU A O 1
ATOM 1181 N N . PRO A 1 151 ? 4.914 4.783 14.574 1.00 95.25 151 PRO A N 1
ATOM 1182 C CA . PRO A 1 151 ? 5.366 5.050 13.221 1.00 95.25 151 PRO A CA 1
ATOM 1183 C C . PRO A 1 151 ? 6.895 5.025 13.153 1.00 95.25 151 PRO A C 1
ATOM 1185 O O . PRO A 1 151 ? 7.605 5.425 14.078 1.00 95.25 151 PRO A O 1
ATOM 1188 N N . CYS A 1 152 ? 7.427 4.535 12.042 1.00 95.06 152 CYS A N 1
ATOM 1189 C CA . CYS A 1 152 ? 8.859 4.631 11.771 1.00 95.06 152 CYS A CA 1
ATOM 1190 C C . CYS A 1 152 ? 9.238 6.056 11.342 1.00 95.06 152 CYS A C 1
ATOM 1192 O O . CYS A 1 152 ? 8.384 6.816 10.872 1.00 95.06 152 CYS A O 1
ATOM 1194 N N . ARG A 1 153 ? 10.523 6.411 11.436 1.00 92.44 153 ARG A N 1
ATOM 1195 C CA . ARG A 1 153 ? 11.009 7.747 11.061 1.00 92.44 153 ARG A CA 1
ATOM 1196 C C . ARG A 1 153 ? 10.655 8.126 9.624 1.00 92.44 153 ARG A C 1
ATOM 1198 O O . ARG A 1 153 ? 10.274 9.263 9.380 1.00 92.44 153 ARG A O 1
ATOM 1205 N N . THR A 1 154 ? 10.708 7.191 8.676 1.00 92.06 154 THR A N 1
ATOM 1206 C CA . THR A 1 154 ? 10.377 7.484 7.271 1.00 92.06 154 THR A CA 1
ATOM 1207 C C . THR A 1 154 ? 8.895 7.803 7.064 1.00 92.06 154 THR A C 1
ATOM 1209 O O . THR A 1 154 ? 8.573 8.696 6.285 1.00 92.06 154 THR A O 1
ATOM 1212 N N . CYS A 1 155 ? 7.986 7.157 7.802 1.00 94.31 155 CYS A N 1
ATOM 1213 C CA . CYS A 1 155 ? 6.561 7.518 7.798 1.00 94.31 155 CYS A CA 1
ATOM 1214 C C . CYS A 1 155 ? 6.294 8.826 8.551 1.00 94.31 155 CYS A C 1
ATOM 1216 O O . CYS A 1 155 ? 5.474 9.624 8.106 1.00 94.31 155 CYS A O 1
ATOM 1218 N N . GLY A 1 156 ? 7.024 9.075 9.644 1.00 92.62 156 GLY A N 1
ATOM 1219 C CA . GLY A 1 156 ? 7.031 10.368 10.330 1.00 92.62 156 GLY A CA 1
ATOM 1220 C C . GLY A 1 156 ? 7.420 11.509 9.391 1.00 92.62 156 GLY A C 1
ATOM 1221 O O . GLY A 1 156 ? 6.719 12.514 9.332 1.00 92.62 156 GLY A O 1
ATOM 1222 N N . ASN A 1 157 ? 8.470 11.310 8.590 1.00 89.31 157 ASN A N 1
ATOM 1223 C CA . ASN A 1 157 ? 8.916 12.280 7.595 1.00 89.31 157 ASN A CA 1
ATOM 1224 C C . ASN A 1 157 ? 7.870 12.487 6.494 1.00 89.31 157 ASN A C 1
ATOM 1226 O O . ASN A 1 157 ? 7.507 13.626 6.256 1.00 89.31 157 ASN A O 1
ATOM 1230 N N . MET A 1 158 ? 7.352 11.420 5.867 1.00 91.00 158 MET A N 1
ATOM 1231 C CA . MET A 1 158 ? 6.414 11.530 4.733 1.00 91.00 158 MET A CA 1
ATOM 1232 C C . MET A 1 158 ? 5.048 12.125 5.087 1.00 91.00 158 MET A C 1
ATOM 1234 O O . MET A 1 158 ? 4.440 12.782 4.244 1.00 91.00 158 MET A O 1
ATOM 1238 N N . PHE A 1 159 ? 4.537 11.823 6.283 1.00 92.06 159 PHE A N 1
ATOM 1239 C CA . PHE A 1 159 ? 3.134 12.062 6.639 1.00 92.06 159 PHE A CA 1
ATOM 1240 C C . PHE A 1 159 ? 2.957 12.976 7.863 1.00 92.06 159 PHE A C 1
ATOM 1242 O O . PHE A 1 159 ? 1.831 13.275 8.265 1.00 92.06 159 PHE A O 1
ATOM 1249 N N . GLY A 1 160 ? 4.053 13.411 8.493 1.00 90.25 160 GLY A N 1
ATOM 1250 C CA . GLY A 1 160 ? 4.005 14.213 9.716 1.00 90.25 160 GLY A CA 1
ATOM 1251 C C . GLY A 1 160 ? 3.437 13.457 10.922 1.00 90.25 160 GLY A C 1
ATOM 1252 O O . GLY A 1 160 ? 2.853 14.079 11.810 1.00 90.25 160 GLY A O 1
ATOM 1253 N N . LEU A 1 161 ? 3.570 12.123 10.957 1.00 92.00 161 LEU A N 1
ATOM 1254 C CA . LEU A 1 161 ? 3.082 11.305 12.072 1.00 92.00 161 LEU A CA 1
ATOM 1255 C C . LEU A 1 161 ? 3.841 11.635 13.362 1.00 92.00 161 LEU A C 1
ATOM 1257 O O . LEU A 1 161 ? 5.065 11.780 13.367 1.00 92.00 161 LEU A O 1
ATOM 1261 N N . ARG A 1 162 ? 3.103 11.748 14.470 1.00 88.25 162 ARG A N 1
ATOM 1262 C CA . ARG A 1 162 ? 3.653 12.138 15.774 1.00 88.25 162 ARG A CA 1
ATOM 1263 C C . ARG A 1 162 ? 4.433 10.989 16.416 1.00 88.25 162 ARG A C 1
ATOM 1265 O O . ARG A 1 162 ? 4.072 9.826 16.268 1.00 88.25 162 ARG A O 1
ATOM 1272 N N . HIS A 1 163 ? 5.469 11.347 17.175 1.00 89.31 163 HIS A N 1
ATOM 1273 C CA . HIS A 1 163 ? 6.304 10.429 17.963 1.00 89.31 163 HIS A CA 1
ATOM 1274 C C . HIS A 1 163 ? 6.871 9.229 17.176 1.00 89.31 163 HIS A C 1
ATOM 1276 O O . HIS A 1 163 ? 6.727 8.086 17.622 1.00 89.31 163 HIS A O 1
ATOM 1282 N N . PRO A 1 164 ? 7.516 9.451 16.013 1.00 92.56 164 PRO A N 1
ATOM 1283 C CA . PRO A 1 164 ? 8.130 8.356 15.286 1.00 92.56 164 PRO A CA 1
ATOM 1284 C C . PRO A 1 164 ? 9.300 7.759 16.073 1.00 92.56 164 PRO A C 1
ATOM 1286 O O . PRO A 1 164 ? 10.029 8.457 16.777 1.00 92.56 164 PRO A O 1
ATOM 1289 N N . THR A 1 165 ? 9.488 6.454 15.920 1.00 94.44 165 THR A N 1
ATOM 1290 C CA . THR A 1 165 ? 10.681 5.747 16.395 1.00 94.44 165 THR A CA 1
ATOM 1291 C C . THR A 1 165 ? 11.904 6.116 15.554 1.00 94.44 165 THR A C 1
ATOM 1293 O O . THR A 1 165 ? 11.769 6.565 14.416 1.00 94.44 165 THR A O 1
ATOM 1296 N N . ASP A 1 166 ? 13.107 5.840 16.062 1.00 92.56 166 ASP A N 1
ATOM 1297 C CA . ASP A 1 166 ? 14.348 5.969 15.281 1.00 92.56 166 ASP A CA 1
ATOM 1298 C C . ASP A 1 166 ? 14.524 4.871 14.220 1.00 92.56 166 ASP A C 1
ATOM 1300 O O . ASP A 1 166 ? 15.452 4.928 13.413 1.00 92.56 166 ASP A O 1
ATOM 1304 N N . GLN A 1 167 ? 13.641 3.867 14.193 1.00 90.94 167 GLN A N 1
ATOM 1305 C CA . GLN A 1 167 ? 13.680 2.826 13.176 1.00 90.94 167 GLN A CA 1
ATOM 1306 C C . GLN A 1 167 ? 13.359 3.432 11.806 1.00 90.94 167 GLN A C 1
ATOM 1308 O O . GLN A 1 167 ? 12.345 4.108 11.623 1.00 90.94 167 GLN A O 1
ATOM 1313 N N . GLU A 1 168 ? 14.192 3.120 10.817 1.00 88.31 168 GLU A N 1
ATOM 1314 C CA . GLU A 1 168 ? 13.995 3.525 9.428 1.00 88.31 168 GLU A CA 1
ATOM 1315 C C . GLU A 1 168 ? 13.698 2.298 8.560 1.00 88.31 168 GLU A C 1
ATOM 1317 O O . GLU A 1 168 ? 14.463 1.331 8.518 1.00 88.31 168 GLU A O 1
ATOM 1322 N N . TRP A 1 169 ? 12.568 2.344 7.854 1.00 87.62 169 TRP A N 1
ATOM 1323 C CA . TRP A 1 169 ? 12.212 1.388 6.806 1.00 87.62 169 TRP A CA 1
ATOM 1324 C C . TRP A 1 169 ? 12.227 2.084 5.448 1.00 87.62 169 TRP A C 1
ATOM 1326 O O . TRP A 1 169 ? 11.976 3.290 5.393 1.00 87.62 169 TRP A O 1
ATOM 1336 N N . PRO A 1 170 ? 12.467 1.363 4.336 1.00 88.44 170 PRO A N 1
ATOM 1337 C CA . PRO A 1 170 ? 12.367 1.959 3.010 1.00 88.44 170 PRO A CA 1
ATOM 1338 C C . PRO A 1 170 ? 11.017 2.660 2.806 1.00 88.44 170 PRO A C 1
ATOM 1340 O O . PRO A 1 170 ? 9.966 2.103 3.130 1.00 88.44 170 PRO A O 1
ATOM 1343 N N . TYR A 1 171 ? 11.053 3.875 2.262 1.00 88.81 171 TYR A N 1
ATOM 1344 C CA . TYR A 1 171 ? 9.859 4.656 1.944 1.00 88.81 171 TYR A CA 1
ATOM 1345 C C . TYR A 1 171 ? 8.885 3.848 1.075 1.00 88.81 171 TYR A C 1
ATOM 1347 O O . TYR A 1 171 ? 9.301 3.158 0.143 1.00 88.81 171 TYR A O 1
ATOM 1355 N N . GLY A 1 172 ? 7.592 3.912 1.402 1.00 90.88 172 GLY A N 1
ATOM 1356 C CA . GLY A 1 172 ? 6.548 3.140 0.719 1.00 90.88 172 GLY A CA 1
ATOM 1357 C C . GLY A 1 172 ? 6.295 1.730 1.275 1.00 90.88 172 GLY A C 1
ATOM 1358 O O . GLY A 1 172 ? 5.297 1.120 0.910 1.00 90.88 172 GLY A O 1
ATOM 1359 N N . ASN A 1 173 ? 7.147 1.187 2.155 1.00 93.88 173 ASN A N 1
ATOM 1360 C CA . ASN A 1 173 ? 6.977 -0.200 2.618 1.00 93.88 173 ASN A CA 1
ATOM 1361 C C . ASN A 1 173 ? 6.003 -0.375 3.791 1.00 93.88 173 ASN A C 1
ATOM 1363 O O . ASN A 1 173 ? 5.553 -1.493 4.041 1.00 93.88 173 ASN A O 1
ATOM 1367 N N . CYS A 1 174 ? 5.733 0.672 4.559 1.00 96.25 174 CYS A N 1
ATOM 1368 C CA . CYS A 1 174 ? 4.948 0.554 5.783 1.00 96.25 174 CYS A CA 1
ATOM 1369 C C . CYS A 1 174 ? 3.439 0.547 5.491 1.00 96.25 174 CYS A C 1
ATOM 1371 O O . CYS A 1 174 ? 2.993 1.038 4.455 1.00 96.25 174 CYS A O 1
ATOM 1373 N N . ALA A 1 175 ? 2.657 -0.029 6.406 1.00 97.56 175 ALA A N 1
ATOM 1374 C CA . ALA A 1 175 ? 1.220 -0.237 6.219 1.00 97.56 175 ALA A CA 1
ATOM 1375 C C . ALA A 1 175 ? 0.428 1.081 6.158 1.00 97.56 175 ALA A C 1
ATOM 1377 O O . ALA A 1 175 ? -0.613 1.158 5.506 1.00 97.56 175 ALA A O 1
ATOM 1378 N N . GLU A 1 176 ? 0.956 2.123 6.801 1.00 97.88 176 GLU A N 1
ATOM 1379 C CA . GLU A 1 176 ? 0.433 3.486 6.830 1.00 97.88 176 GLU A CA 1
ATOM 1380 C C . GLU A 1 176 ? 0.239 4.044 5.418 1.00 97.88 176 GLU A C 1
ATOM 1382 O O . GLU A 1 176 ? -0.731 4.748 5.168 1.00 97.88 176 GLU A O 1
ATOM 1387 N N . VAL A 1 177 ? 1.117 3.692 4.473 1.00 96.88 177 VAL A N 1
ATOM 1388 C CA . VAL A 1 177 ? 1.070 4.209 3.099 1.00 96.88 177 VAL A CA 1
ATOM 1389 C C . VAL A 1 177 ? -0.202 3.747 2.391 1.00 96.88 177 VAL A C 1
ATOM 1391 O O . VAL A 1 177 ? -0.931 4.559 1.833 1.00 96.88 177 VAL A O 1
ATOM 1394 N N . GLU A 1 178 ? -0.501 2.447 2.431 1.00 97.88 178 GLU A N 1
ATOM 1395 C CA . GLU A 1 178 ? -1.712 1.910 1.805 1.00 97.88 178 GLU A CA 1
ATOM 1396 C C . GLU A 1 178 ? -2.979 2.363 2.543 1.00 97.88 178 GLU A C 1
ATOM 1398 O O . GLU A 1 178 ? -3.958 2.737 1.902 1.00 97.88 178 GLU A O 1
ATOM 1403 N N . SER A 1 179 ? -2.932 2.413 3.875 1.00 98.19 179 SER A N 1
ATOM 1404 C CA . SER A 1 179 ? -4.061 2.834 4.709 1.00 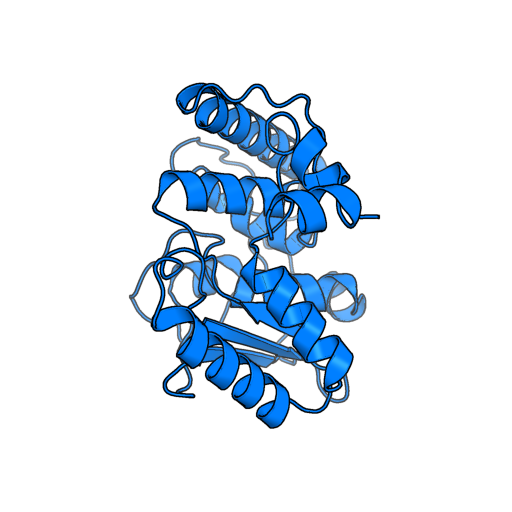98.19 179 SER A CA 1
ATOM 1405 C C . SER A 1 179 ? -4.454 4.294 4.459 1.00 98.19 179 SER A C 1
ATOM 1407 O O . SER A 1 179 ? -5.613 4.593 4.166 1.00 98.19 179 SER A O 1
ATOM 1409 N N . LEU A 1 180 ? -3.477 5.209 4.478 1.00 97.62 180 LEU A N 1
ATOM 1410 C CA . LEU A 1 180 ? -3.693 6.627 4.179 1.00 97.62 180 LEU A CA 1
ATOM 1411 C C . LEU A 1 180 ? -4.098 6.843 2.723 1.00 97.62 180 LEU A C 1
ATOM 1413 O O . LEU A 1 180 ? -4.955 7.669 2.440 1.00 97.62 180 LEU A O 1
ATOM 1417 N N . SER A 1 181 ? -3.525 6.076 1.799 1.00 97.44 181 SER A N 1
ATOM 1418 C CA . SER A 1 181 ? -3.906 6.112 0.389 1.00 97.44 181 SER A CA 1
ATOM 1419 C C . SER A 1 181 ? -5.378 5.752 0.183 1.00 97.44 181 SER A C 1
ATOM 1421 O O . SER A 1 181 ? -6.085 6.425 -0.563 1.00 97.44 181 SER A O 1
ATOM 1423 N N . ASN A 1 182 ? -5.874 4.732 0.887 1.00 97.94 182 ASN A N 1
ATOM 1424 C CA . ASN A 1 182 ? -7.286 4.370 0.854 1.00 97.94 182 ASN A CA 1
ATOM 1425 C C . ASN A 1 182 ? -8.172 5.436 1.520 1.00 97.94 182 ASN A C 1
ATOM 1427 O O . ASN A 1 182 ? -9.229 5.742 0.974 1.00 97.94 182 ASN A O 1
ATOM 1431 N N . LEU A 1 183 ? -7.731 6.064 2.615 1.00 97.25 183 LEU A N 1
ATOM 1432 C CA . LEU A 1 183 ? -8.434 7.207 3.216 1.00 97.25 183 LEU A CA 1
ATOM 1433 C C . LEU A 1 183 ? -8.546 8.384 2.230 1.00 97.25 183 LEU A C 1
ATOM 1435 O O . LEU A 1 183 ? -9.638 8.898 2.011 1.00 97.25 183 LEU A O 1
ATOM 1439 N N . PHE A 1 184 ? -7.442 8.786 1.597 1.00 95.19 184 PHE A N 1
ATOM 1440 C CA . PHE A 1 184 ? -7.386 9.969 0.728 1.00 95.19 184 PHE A CA 1
ATOM 1441 C C . PHE A 1 184 ? -8.222 9.819 -0.547 1.00 95.19 184 PHE A C 1
ATOM 1443 O O . PHE A 1 184 ? -8.797 10.795 -1.020 1.00 95.19 184 PHE A O 1
ATOM 1450 N N . LYS A 1 185 ? -8.339 8.601 -1.087 1.00 95.31 185 LYS A N 1
ATOM 1451 C CA . LYS A 1 185 ? -9.208 8.334 -2.245 1.00 95.31 185 LYS A CA 1
ATOM 1452 C C . LYS A 1 185 ? -10.695 8.478 -1.947 1.00 95.31 185 LYS A C 1
ATOM 1454 O O . LYS A 1 185 ? -11.461 8.725 -2.870 1.00 95.31 185 LYS A O 1
ATOM 1459 N N . ASN A 1 186 ? -11.098 8.231 -0.703 1.00 95.31 186 ASN A N 1
ATOM 1460 C CA . ASN A 1 186 ? -12.507 8.122 -0.326 1.00 95.31 186 ASN A CA 1
ATOM 1461 C C . ASN A 1 186 ? -12.989 9.301 0.529 1.00 95.31 186 ASN A C 1
ATOM 1463 O O . ASN A 1 186 ? -14.193 9.495 0.676 1.00 95.31 186 ASN A O 1
ATOM 1467 N N . VAL A 1 187 ? -12.073 10.100 1.085 1.00 93.50 187 VAL A N 1
ATOM 1468 C CA . VAL A 1 187 ? -12.390 11.251 1.936 1.00 93.50 187 VAL A CA 1
ATOM 1469 C C . VAL A 1 187 ? -11.723 12.504 1.380 1.00 93.50 187 VAL A C 1
ATOM 1471 O O . VAL A 1 187 ? -10.598 12.851 1.745 1.00 93.50 187 VAL A O 1
ATOM 1474 N N . GLU A 1 188 ? -12.455 13.199 0.508 1.00 89.81 188 GLU A N 1
ATOM 1475 C CA . GLU A 1 188 ? -11.993 14.417 -0.168 1.00 89.81 188 GLU A CA 1
ATOM 1476 C C . GLU A 1 188 ? -11.529 15.494 0.820 1.00 89.81 188 GLU A C 1
ATOM 1478 O O . GLU A 1 188 ? -10.467 16.078 0.644 1.00 89.81 188 GLU A O 1
ATOM 1483 N N . GLU A 1 189 ? -12.268 15.687 1.916 1.00 89.50 189 GLU A N 1
ATOM 1484 C CA . GLU A 1 189 ? -11.936 16.673 2.949 1.00 89.50 189 GLU A CA 1
ATOM 1485 C C . GLU A 1 189 ? -10.514 16.475 3.500 1.00 89.50 189 GLU A C 1
ATOM 1487 O O . GLU A 1 189 ? -9.762 17.434 3.664 1.00 89.50 189 GLU A O 1
ATOM 1492 N N . VAL A 1 190 ? -10.111 15.225 3.754 1.00 88.81 190 VAL A N 1
ATOM 1493 C CA . VAL A 1 190 ? -8.760 14.921 4.246 1.00 88.81 190 VAL A CA 1
ATOM 1494 C C . VAL A 1 190 ? -7.723 15.235 3.175 1.00 88.81 190 VAL A C 1
ATOM 1496 O O . VAL A 1 190 ? -6.658 15.764 3.495 1.00 88.81 190 VAL A O 1
ATOM 1499 N N . ARG A 1 191 ? -8.033 14.932 1.911 1.00 86.81 191 ARG A N 1
ATOM 1500 C CA . ARG A 1 191 ? -7.152 15.198 0.774 1.00 86.81 191 ARG A CA 1
ATOM 1501 C C . ARG A 1 191 ? -6.913 16.696 0.578 1.00 86.81 191 ARG A C 1
ATOM 1503 O O . ARG A 1 191 ? -5.772 17.082 0.338 1.00 86.81 191 ARG A O 1
ATOM 1510 N N . GLU A 1 192 ? -7.951 17.518 0.718 1.00 84.56 192 GLU A N 1
ATOM 1511 C CA . GLU A 1 192 ? -7.880 18.981 0.611 1.00 84.56 192 GLU A CA 1
ATOM 1512 C C . GLU A 1 192 ? -7.192 19.630 1.822 1.00 84.56 192 GLU A C 1
ATOM 1514 O O . GLU A 1 192 ? -6.423 20.581 1.675 1.00 84.56 192 GLU A O 1
ATOM 1519 N N . GLN A 1 193 ? -7.443 19.116 3.032 1.00 83.56 193 GLN A N 1
ATOM 1520 C CA . GLN A 1 193 ? -6.844 19.639 4.264 1.00 83.56 193 GLN A CA 1
ATOM 1521 C C . GLN A 1 193 ? -5.386 19.218 4.458 1.00 83.56 193 GLN A C 1
ATOM 1523 O O . GLN A 1 193 ? -4.649 19.894 5.188 1.00 83.56 193 GLN A O 1
ATOM 1528 N N . ALA A 1 194 ? -4.961 18.109 3.846 1.00 81.38 194 ALA A N 1
ATOM 1529 C CA . ALA A 1 194 ? -3.580 17.658 3.884 1.00 81.38 194 ALA A CA 1
ATOM 1530 C C . ALA A 1 194 ? -2.670 18.738 3.287 1.00 81.38 194 ALA A C 1
ATOM 1532 O O . ALA A 1 194 ? -2.593 18.936 2.075 1.00 81.38 194 ALA A O 1
ATOM 1533 N N . ARG A 1 195 ? -1.962 19.461 4.162 1.00 65.00 195 ARG A N 1
ATOM 1534 C CA . ARG A 1 195 ? -1.075 20.547 3.741 1.00 65.00 195 ARG A CA 1
ATOM 1535 C C . ARG A 1 195 ? 0.141 19.952 3.043 1.00 65.00 195 ARG A C 1
ATOM 1537 O O . ARG A 1 195 ? 0.951 19.276 3.682 1.00 65.00 195 ARG A O 1
ATOM 1544 N N . LEU A 1 196 ? 0.272 20.239 1.753 1.00 64.75 196 LEU A N 1
ATOM 1545 C CA . LEU A 1 196 ? 1.468 19.964 0.962 1.00 64.75 196 LEU A CA 1
ATOM 1546 C C . LEU A 1 196 ? 2.530 21.008 1.337 1.00 64.75 196 LEU A C 1
ATOM 1548 O O . LEU A 1 196 ? 2.225 22.200 1.407 1.00 64.75 196 LEU A O 1
ATOM 1552 N N . ILE A 1 197 ? 3.755 20.575 1.654 1.00 59.44 197 ILE A N 1
ATOM 1553 C CA . ILE A 1 197 ? 4.752 21.456 2.289 1.00 59.44 197 ILE A CA 1
ATOM 1554 C C . ILE A 1 197 ? 5.357 22.505 1.325 1.00 59.44 197 ILE A C 1
ATOM 1556 O O . ILE A 1 197 ? 5.875 23.510 1.809 1.00 59.44 197 ILE A O 1
ATOM 1560 N N . VAL A 1 198 ? 5.213 22.403 -0.007 1.00 53.78 198 VAL A N 1
ATOM 1561 C CA . VAL A 1 198 ? 5.673 23.454 -0.949 1.00 53.78 198 VAL A CA 1
ATOM 1562 C C . VAL A 1 198 ? 4.714 23.655 -2.134 1.00 53.78 198 VAL A C 1
ATOM 1564 O O . VAL A 1 198 ? 4.288 22.704 -2.779 1.00 53.78 198 VAL A O 1
ATOM 1567 N N . ALA A 1 199 ? 4.404 24.926 -2.427 1.00 51.69 199 ALA A N 1
ATOM 1568 C CA . ALA A 1 199 ? 3.274 25.380 -3.247 1.00 51.69 199 ALA A CA 1
ATOM 1569 C C . ALA A 1 199 ? 3.616 25.916 -4.661 1.00 51.69 199 ALA A C 1
ATOM 1571 O O . ALA A 1 199 ? 2.740 26.475 -5.314 1.00 51.69 199 ALA A O 1
ATOM 1572 N N . ASN A 1 200 ? 4.844 25.755 -5.171 1.00 47.28 200 ASN A N 1
ATOM 1573 C CA . ASN A 1 200 ? 5.212 26.267 -6.504 1.00 47.28 200 ASN A CA 1
ATOM 1574 C C . ASN A 1 200 ? 5.535 25.132 -7.488 1.00 47.28 200 ASN A C 1
ATOM 1576 O O . ASN A 1 200 ? 6.355 24.268 -7.189 1.00 47.28 200 ASN A O 1
ATOM 1580 N N . ASN A 1 201 ? 4.915 25.162 -8.677 1.00 56.38 201 ASN A N 1
ATOM 1581 C CA . ASN A 1 201 ? 5.113 24.203 -9.781 1.00 56.38 201 ASN A CA 1
ATOM 1582 C C . ASN A 1 201 ? 4.892 22.726 -9.398 1.00 56.38 201 ASN A C 1
ATOM 1584 O O . ASN A 1 201 ? 5.544 21.828 -9.934 1.00 56.38 201 ASN A O 1
ATOM 1588 N N . MET A 1 202 ? 3.966 22.477 -8.466 1.00 66.69 202 MET A N 1
ATOM 1589 C CA . MET A 1 202 ? 3.721 21.155 -7.891 1.00 66.69 202 MET A CA 1
ATOM 1590 C C . MET A 1 202 ? 3.434 20.085 -8.945 1.00 66.69 202 MET A C 1
ATOM 1592 O O . MET A 1 202 ? 3.981 18.990 -8.857 1.00 66.69 202 MET A O 1
ATOM 1596 N N . GLU A 1 203 ? 2.627 20.414 -9.951 1.00 73.12 203 GLU A N 1
ATOM 1597 C CA . GLU A 1 203 ? 2.234 19.462 -10.989 1.00 73.12 203 GLU A CA 1
ATOM 1598 C C . GLU A 1 203 ? 3.415 19.085 -11.898 1.00 73.12 203 GLU A C 1
ATOM 1600 O O . GLU A 1 203 ? 3.696 17.905 -12.098 1.00 73.12 203 GLU A O 1
ATOM 1605 N N . ASP A 1 204 ? 4.208 20.061 -12.347 1.00 74.88 204 ASP A N 1
ATOM 1606 C CA . ASP A 1 204 ? 5.410 19.799 -13.149 1.00 74.88 204 ASP A CA 1
ATOM 1607 C C . ASP A 1 204 ? 6.461 18.997 -12.367 1.00 74.88 204 ASP A C 1
ATOM 1609 O O . ASP A 1 204 ? 7.131 18.109 -12.909 1.00 74.88 204 ASP A O 1
ATOM 1613 N N . ASN A 1 205 ? 6.625 19.295 -11.076 1.00 76.25 205 ASN A N 1
ATOM 1614 C CA . ASN A 1 205 ? 7.562 18.596 -10.196 1.00 76.25 205 ASN A CA 1
ATOM 1615 C C . ASN A 1 205 ? 7.106 17.162 -9.928 1.00 76.25 205 ASN A C 1
ATOM 1617 O O . ASN A 1 205 ? 7.909 16.230 -10.011 1.00 76.25 205 ASN A O 1
ATOM 1621 N N . ARG A 1 206 ? 5.806 16.974 -9.703 1.00 79.56 206 ARG A N 1
ATOM 1622 C CA . ARG A 1 206 ? 5.169 15.669 -9.566 1.00 79.56 206 ARG A CA 1
ATOM 1623 C C . ARG A 1 206 ? 5.346 14.831 -10.829 1.00 79.56 206 ARG A C 1
ATOM 1625 O O . ARG A 1 206 ? 5.832 13.708 -10.744 1.00 79.56 206 ARG A O 1
ATOM 1632 N N . GLN A 1 207 ? 5.065 15.383 -12.008 1.00 86.12 207 GLN A N 1
ATOM 1633 C CA . GLN A 1 207 ? 5.269 14.687 -13.282 1.00 86.12 207 GLN A CA 1
ATOM 1634 C C . GLN A 1 207 ? 6.743 14.337 -13.529 1.00 86.12 207 GLN A C 1
ATOM 1636 O O . GLN A 1 207 ? 7.058 13.325 -14.162 1.00 86.12 207 GLN A O 1
ATOM 1641 N N . ARG A 1 208 ? 7.686 15.166 -13.060 1.00 84.69 208 ARG A N 1
ATOM 1642 C CA . ARG A 1 208 ? 9.121 14.832 -13.078 1.00 84.69 208 ARG A CA 1
ATOM 1643 C C . ARG A 1 208 ? 9.443 13.667 -12.141 1.00 84.69 208 ARG A C 1
ATOM 1645 O O . ARG A 1 208 ? 10.172 12.758 -12.552 1.00 84.69 208 ARG A O 1
ATOM 1652 N N . ALA A 1 209 ? 8.894 13.659 -10.929 1.00 85.69 209 ALA A N 1
ATOM 1653 C CA . ALA A 1 209 ? 9.047 12.557 -9.983 1.00 85.69 209 ALA A CA 1
ATOM 1654 C C . ALA A 1 209 ? 8.453 11.250 -10.541 1.00 85.69 209 ALA A C 1
ATOM 1656 O O . ALA A 1 209 ? 9.146 10.232 -10.574 1.00 85.69 209 ALA A O 1
ATOM 1657 N N . GLU A 1 210 ? 7.241 11.294 -11.098 1.00 90.44 210 GLU A N 1
ATOM 1658 C CA . GLU A 1 210 ? 6.571 10.155 -11.738 1.00 90.44 210 GLU A CA 1
ATOM 1659 C C . GLU A 1 210 ? 7.399 9.580 -12.894 1.00 90.44 210 GLU A C 1
ATOM 1661 O O . GLU A 1 210 ? 7.681 8.380 -12.914 1.00 90.44 210 GLU A O 1
ATOM 1666 N N . ARG A 1 211 ? 7.895 10.424 -13.812 1.00 91.38 211 ARG A N 1
ATOM 1667 C CA . ARG A 1 211 ? 8.796 9.993 -14.902 1.00 91.38 211 ARG A CA 1
ATOM 1668 C C . ARG A 1 211 ? 10.081 9.347 -14.385 1.00 91.38 211 ARG A C 1
ATOM 1670 O O . ARG A 1 211 ? 10.592 8.395 -14.986 1.00 91.38 211 ARG A O 1
ATOM 1677 N N . SER A 1 212 ? 10.607 9.847 -13.273 1.00 89.81 212 SER A N 1
ATOM 1678 C CA . SER A 1 212 ? 11.833 9.330 -12.666 1.00 89.81 212 SER A CA 1
ATOM 1679 C C . SER A 1 212 ? 11.594 7.966 -12.011 1.00 89.81 212 SER A C 1
ATOM 1681 O O . SER A 1 212 ? 12.371 7.034 -12.231 1.00 89.81 212 SER A O 1
ATOM 1683 N N . VAL A 1 213 ? 10.471 7.795 -11.305 1.00 92.38 213 VAL A N 1
ATOM 1684 C CA . VAL A 1 213 ? 10.029 6.494 -10.777 1.00 92.38 213 VAL A CA 1
ATOM 1685 C C . VAL A 1 213 ? 9.722 5.510 -11.905 1.00 92.38 213 VAL A C 1
ATOM 1687 O O . VAL A 1 213 ? 10.139 4.357 -11.824 1.00 92.38 213 VAL A O 1
ATOM 1690 N N . GLN A 1 214 ? 9.088 5.950 -12.995 1.00 94.62 214 GLN A N 1
ATOM 1691 C CA . GLN A 1 214 ? 8.829 5.119 -14.174 1.00 94.62 214 GLN A CA 1
ATOM 1692 C C . GLN A 1 214 ? 10.132 4.633 -14.828 1.00 94.62 214 GLN A C 1
ATOM 1694 O O . GLN A 1 214 ? 10.241 3.470 -15.226 1.00 94.62 214 GLN A O 1
ATOM 1699 N N . THR A 1 215 ? 11.139 5.504 -14.915 1.00 93.12 215 THR A N 1
ATOM 1700 C CA . THR A 1 215 ? 12.469 5.163 -15.440 1.00 93.12 215 THR A CA 1
ATOM 1701 C C . THR A 1 215 ? 13.172 4.144 -14.547 1.00 93.12 215 THR A C 1
ATOM 1703 O O . THR A 1 215 ? 13.681 3.137 -15.045 1.00 93.12 215 THR A O 1
ATOM 1706 N N . GLU A 1 216 ? 13.150 4.354 -13.229 1.00 92.25 216 GLU A N 1
ATOM 1707 C CA . GLU A 1 216 ? 13.731 3.420 -12.263 1.00 92.25 216 GLU A CA 1
ATOM 1708 C C . GLU A 1 216 ? 13.006 2.067 -12.270 1.00 92.25 216 GLU A C 1
ATOM 1710 O O . GLU A 1 216 ? 13.658 1.024 -12.259 1.00 92.25 216 GLU A O 1
ATOM 1715 N N . LEU A 1 217 ? 11.674 2.059 -12.367 1.00 94.75 217 LEU A N 1
ATOM 1716 C CA . LEU A 1 217 ? 10.880 0.839 -12.493 1.00 94.75 217 LEU A CA 1
ATOM 1717 C C . LEU A 1 217 ? 11.289 0.047 -13.741 1.00 94.75 217 LEU A C 1
ATOM 1719 O O . LEU A 1 217 ? 11.625 -1.131 -13.638 1.00 94.75 217 LEU A O 1
ATOM 1723 N N . ARG A 1 218 ? 11.366 0.697 -14.911 1.00 95.19 218 ARG A N 1
ATOM 1724 C CA . ARG A 1 218 ? 11.853 0.057 -16.148 1.00 95.19 218 ARG A CA 1
ATOM 1725 C C . ARG A 1 218 ? 13.267 -0.501 -15.987 1.00 95.19 218 ARG A C 1
ATOM 1727 O O . ARG A 1 218 ? 13.547 -1.594 -16.476 1.00 95.19 218 ARG A O 1
ATOM 1734 N N . ARG A 1 219 ? 14.155 0.223 -15.299 1.00 94.19 219 ARG A N 1
ATOM 1735 C CA . ARG A 1 219 ? 15.524 -0.232 -15.021 1.00 94.19 219 ARG A CA 1
ATOM 1736 C C . ARG A 1 219 ? 15.527 -1.494 -14.155 1.00 94.19 219 ARG A C 1
ATOM 1738 O O . ARG A 1 219 ? 16.207 -2.451 -14.512 1.00 94.19 219 ARG A O 1
ATOM 1745 N N . LEU A 1 220 ? 14.764 -1.515 -13.059 1.00 94.25 220 LEU A N 1
ATOM 1746 C CA . LEU A 1 220 ? 14.652 -2.665 -12.150 1.00 94.25 220 LEU A CA 1
ATOM 1747 C C . LEU A 1 220 ? 14.054 -3.896 -12.847 1.00 94.25 220 LEU A C 1
ATOM 1749 O O . LEU A 1 220 ? 14.543 -5.004 -12.655 1.00 94.25 220 LEU A O 1
ATOM 1753 N N . LEU A 1 221 ? 13.044 -3.713 -13.698 1.00 94.50 221 LEU A N 1
ATOM 1754 C CA . LEU A 1 221 ? 12.410 -4.812 -14.436 1.00 94.50 221 LEU A CA 1
ATOM 1755 C C . LEU A 1 221 ? 13.340 -5.436 -15.480 1.00 94.50 221 LEU A C 1
ATOM 1757 O O . LEU A 1 221 ? 13.410 -6.660 -15.593 1.00 94.50 221 LEU A O 1
ATOM 1761 N N . ARG A 1 222 ? 14.132 -4.614 -16.181 1.00 92.75 222 ARG A N 1
ATOM 1762 C CA . ARG A 1 222 ? 15.147 -5.105 -17.129 1.00 92.75 222 ARG A CA 1
ATOM 1763 C C . ARG A 1 222 ? 16.202 -5.984 -16.458 1.00 92.75 222 ARG A C 1
ATOM 1765 O O . ARG A 1 222 ? 16.660 -6.931 -17.082 1.00 92.75 222 ARG A O 1
ATOM 1772 N N . GLN A 1 223 ? 16.546 -5.728 -15.191 1.00 92.06 223 GLN A N 1
ATOM 1773 C CA . GLN A 1 223 ? 17.466 -6.590 -14.428 1.00 92.06 223 GLN A CA 1
ATOM 1774 C C . GLN A 1 223 ? 16.922 -8.014 -14.221 1.00 92.06 223 GLN A C 1
ATOM 1776 O O . GLN A 1 223 ? 17.694 -8.925 -13.939 1.00 92.06 223 GLN A O 1
ATOM 1781 N N . HIS A 1 224 ? 15.612 -8.208 -14.385 1.00 88.94 224 HIS A N 1
ATOM 1782 C CA . HIS A 1 224 ? 14.927 -9.492 -14.274 1.00 88.94 224 HIS A CA 1
ATOM 1783 C C . HIS A 1 224 ? 14.368 -9.992 -15.617 1.00 88.94 224 HIS A C 1
ATOM 1785 O O . HIS A 1 224 ? 13.469 -10.827 -15.624 1.00 88.94 224 HIS A O 1
ATOM 1791 N N . ASN A 1 225 ? 14.889 -9.499 -16.750 1.00 90.06 225 ASN A N 1
ATOM 1792 C CA . ASN A 1 225 ? 14.435 -9.861 -18.101 1.00 90.06 225 ASN A CA 1
ATOM 1793 C C . ASN A 1 225 ? 12.928 -9.638 -18.333 1.00 90.06 225 ASN A C 1
ATOM 1795 O O . ASN A 1 225 ? 12.308 -10.340 -19.128 1.00 90.06 225 ASN A O 1
ATOM 1799 N N . PHE A 1 226 ? 12.338 -8.655 -17.648 1.00 92.19 226 PHE A N 1
ATOM 1800 C CA . PHE A 1 226 ? 10.938 -8.283 -17.815 1.00 92.19 226 PHE A CA 1
ATOM 1801 C C . PHE A 1 226 ? 10.834 -6.988 -18.626 1.00 92.19 226 PHE A C 1
ATOM 1803 O O . PHE A 1 226 ? 11.342 -5.936 -18.219 1.00 92.19 226 PHE A O 1
ATOM 1810 N N . THR A 1 227 ? 10.165 -7.045 -19.778 1.00 90.00 227 THR A N 1
ATOM 1811 C CA . THR A 1 227 ? 9.897 -5.868 -20.610 1.00 90.00 227 THR A CA 1
ATOM 1812 C C . THR A 1 227 ? 8.499 -5.349 -20.323 1.00 90.00 227 THR A C 1
ATOM 1814 O O . THR A 1 227 ? 7.509 -5.945 -20.726 1.00 90.00 227 THR A O 1
ATOM 1817 N N . TRP A 1 228 ? 8.433 -4.217 -19.627 1.00 92.00 228 TRP A N 1
ATOM 1818 C CA . TRP A 1 228 ? 7.173 -3.564 -19.298 1.00 92.00 228 TRP A CA 1
ATOM 1819 C C . TRP A 1 228 ? 6.774 -2.546 -20.366 1.00 92.00 228 TRP A C 1
ATOM 1821 O O . TRP A 1 228 ? 7.540 -1.630 -20.679 1.00 92.00 228 TRP A O 1
ATOM 1831 N N . ASP A 1 229 ? 5.563 -2.703 -20.891 1.00 88.00 229 ASP A N 1
ATOM 1832 C CA . ASP A 1 229 ? 4.945 -1.863 -21.924 1.00 88.00 229 ASP A CA 1
ATOM 1833 C C . ASP A 1 229 ? 4.324 -0.565 -21.370 1.00 88.00 229 ASP A C 1
ATOM 1835 O O . ASP A 1 229 ? 3.897 0.295 -22.136 1.00 88.00 229 ASP A O 1
ATOM 1839 N N . GLY A 1 230 ? 4.321 -0.388 -20.046 1.00 89.44 230 GLY A N 1
ATOM 1840 C CA . GLY A 1 230 ? 3.666 0.732 -19.368 1.00 89.44 230 GLY A CA 1
ATOM 1841 C C . GLY A 1 230 ? 2.292 0.384 -18.793 1.00 89.44 230 GLY A C 1
ATOM 1842 O O . GLY A 1 230 ? 1.742 1.185 -18.042 1.00 89.44 230 GLY A O 1
ATOM 1843 N N . ASN A 1 231 ? 1.758 -0.806 -19.080 1.00 90.44 231 ASN A N 1
ATOM 1844 C CA . ASN A 1 231 ? 0.442 -1.227 -18.622 1.00 90.44 231 ASN A CA 1
ATOM 1845 C C . ASN A 1 231 ? 0.523 -2.025 -17.319 1.00 90.44 231 ASN A C 1
ATOM 1847 O O . ASN A 1 231 ? 1.361 -2.911 -17.130 1.00 90.44 231 ASN A O 1
ATOM 1851 N N . PHE A 1 232 ? -0.394 -1.727 -16.407 1.00 93.25 232 PHE A N 1
ATOM 1852 C CA . PHE A 1 232 ? -0.572 -2.499 -15.186 1.00 93.25 232 PHE A CA 1
ATOM 1853 C C . PHE A 1 232 ? -1.699 -3.512 -15.351 1.00 93.25 232 PHE A C 1
ATOM 1855 O O . PHE A 1 232 ? -2.734 -3.221 -15.957 1.00 93.25 232 PHE A O 1
ATOM 1862 N N . PHE A 1 233 ? -1.522 -4.682 -14.745 1.00 91.62 233 PHE A N 1
ATOM 1863 C CA . PHE A 1 233 ? -2.526 -5.729 -14.736 1.00 91.62 233 PHE A CA 1
ATOM 1864 C C . PHE A 1 233 ? -3.817 -5.215 -14.100 1.00 91.62 233 PHE A C 1
ATOM 1866 O O . PHE A 1 233 ? -3.814 -4.634 -13.010 1.00 91.62 233 PHE A O 1
ATOM 1873 N N . THR A 1 234 ? -4.927 -5.432 -14.796 1.00 86.31 234 THR A N 1
ATOM 1874 C CA . THR A 1 234 ? -6.263 -5.075 -14.322 1.00 86.31 234 THR A CA 1
ATOM 1875 C C . THR A 1 234 ? -7.105 -6.351 -14.283 1.00 86.31 234 THR A C 1
ATOM 1877 O O . THR A 1 234 ? -7.352 -6.916 -15.356 1.00 86.31 234 THR A O 1
ATOM 1880 N N . PRO A 1 235 ? -7.495 -6.835 -13.086 1.00 78.69 235 PRO A N 1
ATOM 1881 C CA . PRO A 1 235 ? -8.355 -8.011 -12.953 1.00 78.69 235 PRO A CA 1
ATOM 1882 C C . PRO A 1 235 ? -9.723 -7.766 -13.618 1.00 78.69 235 PRO A C 1
ATOM 1884 O O . PRO A 1 235 ? -10.106 -6.612 -13.809 1.00 78.69 235 PRO A O 1
ATOM 1887 N N . GLN A 1 236 ? -10.396 -8.843 -14.041 1.00 65.06 236 GLN A N 1
ATOM 1888 C CA . GLN A 1 236 ? -11.794 -8.798 -14.502 1.00 65.06 236 GLN A CA 1
ATOM 1889 C C . GLN A 1 236 ? -12.749 -8.651 -13.323 1.00 65.06 236 GLN A C 1
ATOM 1891 O O . GLN A 1 236 ? -12.408 -9.186 -12.244 1.00 65.06 236 GLN A O 1
#